Protein AF-0000000080697826 (afdb_homodimer)

Nearest PDB structures (foldseek):
  5fje-assembly1_A  TM=9.729E-01  e=4.402E-07  Methylosinus trichosporium OB3b
  8r4l-assembly1_A  TM=9.837E-01  e=5.987E-07  Methylosinus trichosporium OB3b
  4zsv-assembly1_A  TM=7.229E-01  e=5.473E-03  Aquifex aeolicus VF5
  4zsx-assembly1_B  TM=6.752E-01  e=8.679E-03  Aquifex aeolicus VF5
  4zsz-assembly1_A  TM=7.012E-01  e=2.679E-02  Aquifex aeolicus VF5

Structure (mmCIF, N/CA/C/O backbone):
data_AF-0000000080697826-model_v1
#
loop_
_entity.id
_entity.type
_entity.pdbx_description
1 polymer 'Tat pathway signal sequence domain protein'
#
loop_
_atom_site.group_PDB
_atom_site.id
_atom_site.type_symbol
_atom_site.label_atom_id
_atom_site.label_alt_id
_atom_site.label_comp_id
_atom_site.label_asym_id
_atom_site.label_entity_id
_atom_site.label_seq_id
_atom_site.pdbx_PDB_ins_code
_atom_site.Cartn_x
_atom_site.Cartn_y
_atom_site.Cartn_z
_atom_site.occupancy
_atom_site.B_iso_or_equiv
_atom_site.auth_seq_id
_atom_site.auth_comp_id
_atom_site.auth_asym_id
_atom_site.auth_atom_id
_atom_site.pdbx_PDB_model_num
ATOM 1 N N . MET A 1 1 ? -44.625 -35.25 79.625 1 25.72 1 MET A N 1
ATOM 2 C CA . MET A 1 1 ? -45.031 -33.844 79.75 1 25.72 1 MET A CA 1
ATOM 3 C C . MET A 1 1 ? -45.469 -33.25 78.438 1 25.72 1 MET A C 1
ATOM 5 O O . MET A 1 1 ? -45.156 -33.812 7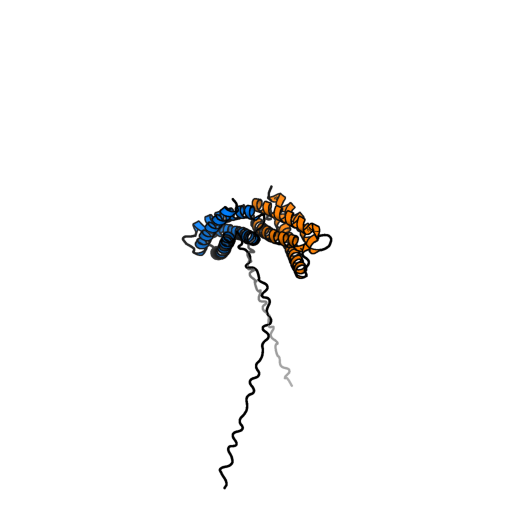7.375 1 25.72 1 MET A O 1
ATOM 9 N N . ASP A 1 2 ? -45.875 -32.062 78.438 1 25.02 2 ASP A N 1
ATOM 10 C CA . ASP A 1 2 ? -46.75 -31.203 77.625 1 25.02 2 ASP A CA 1
ATOM 11 C C . ASP A 1 2 ? -46.094 -30.875 76.25 1 25.02 2 ASP A C 1
ATOM 13 O O . ASP A 1 2 ? -45.031 -30.281 76.25 1 25.02 2 ASP A O 1
ATOM 17 N N . ARG A 1 3 ? -46.375 -31.625 75.188 1 28.22 3 ARG A N 1
ATOM 18 C CA . ARG A 1 3 ? -46.188 -31.766 73.75 1 28.22 3 ARG A CA 1
ATOM 19 C C . ARG A 1 3 ? -46.5 -30.469 73 1 28.22 3 ARG A C 1
ATOM 21 O O . ARG A 1 3 ? -45.75 -30.031 72.125 1 28.22 3 ARG A O 1
ATOM 28 N N . ARG A 1 4 ? -47.844 -30.062 72.938 1 32.94 4 ARG A N 1
ATOM 29 C CA . ARG A 1 4 ? -48.469 -29.781 71.688 1 32.94 4 ARG A CA 1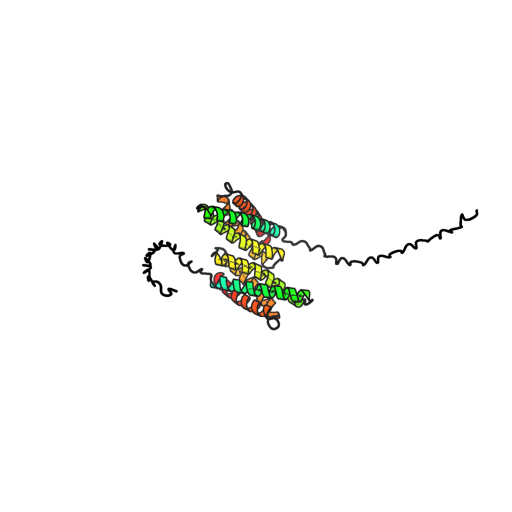
ATOM 30 C C . ARG A 1 4 ? -48.406 -28.297 71.312 1 32.94 4 ARG A C 1
ATOM 32 O O . ARG A 1 4 ? -49.219 -27.781 70.562 1 32.94 4 ARG A O 1
ATOM 39 N N . SER A 1 5 ? -47.406 -27.469 72 1 30.86 5 SER A N 1
ATOM 40 C CA . SER A 1 5 ? -47.781 -26.062 71.812 1 30.86 5 SER A CA 1
ATOM 41 C C . SER A 1 5 ? -47.969 -25.734 70.375 1 30.86 5 SER A C 1
ATOM 43 O O . SER A 1 5 ? -47.438 -26.422 69.5 1 30.86 5 SER A O 1
ATOM 45 N N . PHE A 1 6 ? -48.562 -24.422 70.125 1 30.14 6 PHE A N 1
ATOM 46 C CA . PHE A 1 6 ? -49.344 -23.438 69.375 1 30.14 6 PHE A CA 1
ATOM 47 C C . PHE A 1 6 ? -48.562 -22.969 68.125 1 30.14 6 PHE A C 1
ATOM 49 O O . PHE A 1 6 ? -47.406 -22.547 68.25 1 30.14 6 PHE A O 1
ATOM 56 N N . LEU A 1 7 ? -48.969 -23.375 66.875 1 35.81 7 LEU A N 1
ATOM 57 C CA . LEU A 1 7 ? -48.719 -23.266 65.438 1 35.81 7 LEU A CA 1
ATOM 58 C C . LEU A 1 7 ? -48.969 -21.844 64.938 1 35.81 7 LEU A C 1
ATOM 60 O O . LEU A 1 7 ? -49.062 -21.609 63.75 1 35.81 7 LEU A O 1
ATOM 64 N N . SER A 1 8 ? -48.719 -20.703 65.812 1 31.88 8 SER A N 1
ATOM 65 C CA . SER A 1 8 ? -49.25 -19.453 65.25 1 31.88 8 SER A CA 1
ATOM 66 C C . SER A 1 8 ? -48.625 -19.109 63.906 1 31.88 8 SER A C 1
ATOM 68 O O . SER A 1 8 ? -47.406 -19.188 63.75 1 31.88 8 SER A O 1
ATOM 70 N N . GLY A 1 9 ? -49.312 -19.312 62.781 1 28.94 9 GLY A N 1
ATOM 71 C CA . GLY A 1 9 ? -49.188 -19.125 61.344 1 28.94 9 GLY A CA 1
ATOM 72 C C . GLY A 1 9 ? -49 -17.672 60.938 1 28.94 9 GLY A C 1
ATOM 73 O O . GLY A 1 9 ? -49.906 -16.859 61.062 1 28.94 9 GLY A O 1
ATOM 74 N N . ALA A 1 10 ? -47.812 -16.969 61.344 1 32.31 10 ALA A N 1
ATOM 75 C CA . ALA A 1 10 ? -47.625 -15.562 61 1 32.31 10 ALA A CA 1
ATOM 76 C C . ALA A 1 10 ? -47.656 -15.375 59.469 1 32.31 10 ALA A C 1
ATOM 78 O O . ALA A 1 10 ? -47 -16.125 58.75 1 32.31 10 ALA A O 1
ATOM 79 N N . ALA A 1 11 ? -48.75 -14.727 58.906 1 35.94 11 ALA A N 1
ATOM 80 C CA . ALA A 1 11 ? -49.094 -14.273 57.562 1 35.94 11 ALA A CA 1
ATOM 81 C C . ALA A 1 11 ? -48.062 -13.25 57.062 1 35.94 11 ALA A C 1
ATOM 83 O O . ALA A 1 11 ? -47.938 -12.164 57.625 1 35.94 11 ALA A O 1
ATOM 84 N N . ALA A 1 12 ? -46.812 -13.625 56.625 1 34.34 12 ALA A N 1
ATOM 85 C CA . ALA A 1 12 ? -45.844 -12.68 56.094 1 34.34 12 ALA A CA 1
ATOM 86 C C . ALA A 1 12 ? -46.375 -11.992 54.844 1 34.34 12 ALA A C 1
ATOM 88 O O . ALA A 1 12 ? -46.781 -12.656 53.875 1 34.34 12 ALA A O 1
ATOM 89 N N . ALA A 1 13 ? -47.062 -10.789 54.969 1 33.72 13 ALA A N 1
ATOM 90 C CA . ALA A 1 13 ? -47.562 -9.938 53.875 1 33.72 13 ALA A CA 1
ATOM 91 C C . ALA A 1 13 ? -46.406 -9.422 53.031 1 33.72 13 ALA A C 1
ATOM 93 O O . ALA A 1 13 ? -45.5 -8.727 53.531 1 33.72 13 ALA A O 1
ATOM 94 N N . SER A 1 14 ? -45.906 -10.18 52 1 34.84 14 SER A N 1
ATOM 95 C CA . SER A 1 14 ? -44.875 -9.75 51.094 1 34.84 14 SER A CA 1
ATOM 96 C C . SER A 1 14 ? -45.312 -8.531 50.281 1 34.84 14 SER A C 1
ATOM 98 O O . SER A 1 14 ? -46.344 -8.547 49.625 1 34.84 14 SER A O 1
ATOM 100 N N . LEU A 1 15 ? -45.031 -7.277 50.75 1 33.78 15 LEU A N 1
ATOM 101 C CA . LEU A 1 15 ? -45.25 -6.059 49.969 1 33.78 15 LEU A CA 1
ATOM 102 C C . LEU A 1 15 ? -44.406 -6.07 48.688 1 33.78 15 LEU A C 1
ATOM 104 O O . LEU A 1 15 ? -43.188 -6.262 48.75 1 33.78 15 LEU A O 1
ATOM 108 N N . ALA A 1 16 ? -45.031 -6.266 47.469 1 35.84 16 ALA A N 1
ATOM 109 C CA . ALA A 1 16 ? -44.5 -6.203 46.125 1 35.84 16 ALA A CA 1
ATOM 110 C C . ALA A 1 16 ? -44.062 -4.785 45.781 1 35.84 16 ALA A C 1
ATOM 112 O O . ALA A 1 16 ? -44.875 -3.855 45.812 1 35.84 16 ALA A O 1
ATOM 113 N N . PHE A 1 17 ? -42.812 -4.387 46.062 1 34.53 17 PHE A N 1
ATOM 114 C CA . PHE A 1 17 ? -42.25 -3.121 45.594 1 34.53 17 PHE A CA 1
ATOM 115 C C . PHE A 1 17 ? -42.281 -3.064 44.062 1 34.53 17 PHE A C 1
ATOM 117 O O . PHE A 1 17 ? -41.781 -3.967 43.406 1 34.53 17 PHE A O 1
ATOM 124 N N . ALA A 1 18 ? -43.219 -2.35 43.375 1 36.59 18 ALA A N 1
ATOM 125 C CA . ALA A 1 18 ? -43.25 -2.016 41.969 1 36.59 18 ALA A CA 1
ATOM 126 C C . ALA A 1 18 ? -42.062 -1.146 41.594 1 36.59 18 ALA A C 1
ATOM 128 O O . ALA A 1 18 ? -41.938 -0.012 42.062 1 36.59 18 ALA A O 1
ATOM 129 N N . ALA A 1 19 ? -40.875 -1.656 41.25 1 37.66 19 ALA A N 1
ATOM 130 C CA . ALA A 1 19 ? -39.75 -0.9 40.656 1 37.66 19 ALA A CA 1
ATOM 131 C C . ALA A 1 19 ? -40.188 -0.204 39.375 1 37.66 19 ALA A C 1
ATOM 133 O O . ALA A 1 19 ? -40.562 -0.861 38.406 1 37.66 19 ALA A O 1
ATOM 134 N N . THR A 1 20 ? -40.75 0.965 39.375 1 40.5 20 THR A N 1
ATOM 135 C CA . THR A 1 20 ? -40.906 1.754 38.156 1 40.5 20 THR A CA 1
ATOM 136 C C . THR A 1 20 ? -39.531 2.008 37.5 1 40.5 20 THR A C 1
ATOM 138 O O . THR A 1 20 ? -38.688 2.68 38.094 1 40.5 20 THR A O 1
ATOM 141 N N . ALA A 1 21 ? -38.938 1.105 36.812 1 42.22 21 ALA A N 1
ATOM 142 C CA . ALA A 1 21 ? -37.75 1.425 36 1 42.22 21 ALA A CA 1
ATOM 143 C C . ALA A 1 21 ? -38.031 2.541 35 1 42.22 21 ALA A C 1
ATOM 145 O O . ALA A 1 21 ? -39 2.453 34.25 1 42.22 21 ALA A O 1
ATOM 146 N N . SER A 1 22 ? -37.781 3.809 35.281 1 39 22 SER A N 1
ATOM 147 C CA . SER A 1 22 ? -37.688 4.805 34.219 1 39 22 SER A CA 1
ATOM 148 C C . SER A 1 22 ? -36.812 4.312 33.094 1 39 22 SER A C 1
ATOM 150 O O . SER A 1 22 ? -35.688 3.885 33.312 1 39 22 SER A O 1
ATOM 152 N N . ALA A 1 23 ? -37.438 3.783 32.062 1 42.06 23 ALA A N 1
ATOM 153 C CA . ALA A 1 23 ? -36.75 3.555 30.781 1 42.06 23 ALA A CA 1
ATOM 154 C C . ALA A 1 23 ? -35.969 4.789 30.344 1 42.06 23 ALA A C 1
ATOM 156 O O . ALA A 1 23 ? -36.531 5.82 30.016 1 42.06 23 ALA A O 1
ATOM 157 N N . GLU A 1 24 ? -34.875 5.145 31.016 1 43.38 24 GLU A N 1
ATOM 158 C CA . GLU A 1 24 ? -34.031 6.121 30.328 1 43.38 24 GLU A CA 1
ATOM 159 C C . GLU A 1 24 ? -34 5.867 28.812 1 43.38 24 GLU A C 1
ATOM 161 O O . GLU A 1 24 ? -33.844 4.727 28.375 1 43.38 24 GLU A O 1
ATOM 166 N N . GLU A 1 25 ? -34.719 6.66 28.078 1 46.03 25 GLU A N 1
ATOM 167 C CA . GLU A 1 25 ? -34.594 6.695 26.625 1 46.03 25 GLU A CA 1
ATOM 168 C C . GLU A 1 25 ? -33.125 6.77 26.203 1 46.03 25 GLU A C 1
ATOM 170 O O . GLU A 1 25 ? -32.438 7.723 26.547 1 46.03 25 GLU A O 1
ATOM 175 N N . HIS A 1 26 ? -32.406 5.699 26.312 1 47 26 HIS A N 1
ATOM 176 C CA . HIS A 1 26 ? -31.156 5.625 25.578 1 47 26 HIS A CA 1
ATOM 177 C C . HIS A 1 26 ? -31.312 6.199 24.172 1 47 26 HIS A C 1
ATOM 179 O O . HIS A 1 26 ? -32.156 5.73 23.391 1 47 26 HIS A O 1
ATOM 185 N N . HIS A 1 27 ? -31.344 7.523 24.078 1 41 27 HIS A N 1
ATOM 186 C CA . HIS A 1 27 ? -31.172 8.07 22.734 1 41 27 HIS A CA 1
ATOM 187 C C . HIS A 1 27 ? -30.172 7.238 21.922 1 41 27 HIS A C 1
ATOM 189 O O . HIS A 1 27 ? -28.984 7.184 22.266 1 41 27 HIS A O 1
ATOM 195 N N . HIS A 1 28 ? -30.531 6.082 21.5 1 43 28 HIS A N 1
ATOM 196 C CA . HIS A 1 28 ? -29.812 5.426 20.406 1 43 28 HIS A CA 1
ATOM 197 C C . HIS A 1 28 ? -29.391 6.426 19.344 1 43 28 HIS A C 1
ATOM 199 O O . HIS A 1 28 ? -30.25 7.035 18.688 1 43 28 HIS A O 1
ATOM 205 N N . HIS A 1 29 ? -28.453 7.328 19.609 1 46.34 29 HIS A N 1
ATOM 206 C CA . HIS A 1 29 ? -27.859 7.973 18.438 1 46.34 29 HIS A CA 1
ATOM 207 C C . HIS A 1 29 ? -27.953 7.082 17.203 1 46.34 29 HIS A C 1
ATOM 209 O O . HIS A 1 29 ? -27.547 5.914 17.25 1 46.34 29 HIS A O 1
ATOM 215 N N . ALA A 1 30 ? -28.891 7.242 16.375 1 41.81 30 ALA A N 1
ATOM 216 C CA . ALA A 1 30 ? -29 6.648 15.055 1 41.81 30 ALA A CA 1
ATOM 217 C C . ALA A 1 30 ? -27.641 6.555 14.367 1 41.81 30 ALA A C 1
ATOM 219 O O . ALA A 1 30 ? -27.094 7.566 13.945 1 41.81 30 ALA A O 1
ATOM 220 N N . HIS A 1 31 ? -26.688 5.805 14.898 1 47.16 31 HIS A N 1
ATOM 221 C CA . HIS A 1 31 ? -25.578 5.418 14.031 1 47.16 31 HIS A CA 1
ATOM 222 C C . HIS A 1 31 ? -26.062 5.188 12.602 1 47.16 31 HIS A C 1
ATOM 224 O O . HIS A 1 31 ? -26.828 4.262 12.336 1 47.16 31 HIS A O 1
ATOM 230 N N . GLY A 1 32 ? -26.609 6.23 11.953 1 40.44 32 GLY A N 1
ATOM 231 C CA . GLY A 1 32 ? -26.953 6.082 10.539 1 40.44 32 GLY A CA 1
ATOM 232 C C . GLY A 1 32 ? -26.25 4.906 9.883 1 40.44 32 GLY A C 1
ATOM 233 O O . GLY A 1 32 ? -25.109 4.586 10.219 1 40.44 32 GLY A O 1
ATOM 234 N N . ALA A 1 33 ? -26.906 3.959 9.477 1 44.78 33 ALA A N 1
ATOM 235 C CA . ALA A 1 33 ? -26.406 2.887 8.617 1 44.78 33 ALA A CA 1
ATOM 236 C C . ALA A 1 33 ? -25.328 3.396 7.676 1 44.78 33 ALA A C 1
ATOM 238 O O . ALA A 1 33 ? -25.531 4.348 6.922 1 44.78 33 ALA A O 1
ATOM 239 N N . ALA A 1 34 ? -24.078 3.422 8.031 1 52.72 34 ALA A N 1
ATOM 240 C CA . ALA A 1 34 ? -22.984 3.834 7.172 1 52.72 34 ALA A CA 1
ATOM 241 C C . ALA A 1 34 ? -23.344 3.66 5.699 1 52.72 34 ALA A C 1
ATOM 243 O O . ALA A 1 34 ? -23.828 2.602 5.293 1 52.72 34 ALA A O 1
ATOM 244 N N . ALA A 1 35 ? -23.766 4.641 4.906 1 62.78 35 ALA A N 1
ATOM 245 C CA . ALA A 1 35 ? -23.984 4.637 3.461 1 62.78 35 ALA A CA 1
ATOM 246 C C . ALA A 1 35 ? -23.062 3.627 2.771 1 62.78 35 ALA A C 1
ATOM 248 O O . ALA A 1 35 ? -21.969 3.334 3.264 1 62.78 35 ALA A O 1
ATOM 249 N N . ALA A 1 36 ? -23.562 2.736 1.946 1 76.5 36 ALA A N 1
ATOM 250 C CA . ALA A 1 36 ? -22.859 1.724 1.16 1 76.5 36 ALA A CA 1
ATOM 251 C C . ALA A 1 36 ? -21.641 2.316 0.464 1 76.5 36 ALA A C 1
ATOM 253 O O . ALA A 1 36 ? -21.703 3.402 -0.114 1 76.5 36 ALA A O 1
ATOM 254 N N . ASN A 1 37 ? -20.438 1.853 0.708 1 89.5 37 ASN A N 1
ATOM 255 C CA . ASN A 1 37 ? -19.234 2.213 -0.017 1 89.5 37 ASN A CA 1
ATOM 256 C C . ASN A 1 37 ? -19.266 1.705 -1.456 1 89.5 37 ASN A C 1
ATOM 258 O O . ASN A 1 37 ? -19.469 0.515 -1.694 1 89.5 37 ASN A O 1
ATOM 262 N N . PRO A 1 38 ? -19.234 2.637 -2.42 1 94 38 PRO A N 1
ATOM 263 C CA . PRO A 1 38 ? -19.328 2.234 -3.826 1 94 38 PRO A CA 1
ATOM 264 C C . PRO A 1 38 ? -18.219 1.272 -4.238 1 94 38 PRO A C 1
ATOM 266 O O . PRO A 1 38 ? -18.281 0.688 -5.324 1 94 38 PRO A O 1
ATOM 269 N N . ASN A 1 39 ? -17.25 1.053 -3.393 1 97.56 39 ASN A N 1
ATOM 270 C CA . ASN A 1 39 ? -16.094 0.213 -3.701 1 97.56 39 ASN A CA 1
ATOM 271 C C . ASN A 1 39 ? -16.156 -1.125 -2.973 1 97.56 39 ASN A C 1
ATOM 273 O O . ASN A 1 39 ? -15.141 -1.801 -2.807 1 97.56 39 ASN A O 1
ATOM 277 N N . ASP A 1 40 ? -17.281 -1.526 -2.523 1 97.69 40 ASP A N 1
ATOM 278 C CA . ASP A 1 40 ? -17.422 -2.701 -1.669 1 97.69 40 ASP A CA 1
ATOM 279 C C . ASP A 1 40 ? -16.891 -3.953 -2.371 1 97.69 40 ASP A C 1
ATOM 281 O O . ASP A 1 40 ? -16.234 -4.793 -1.75 1 97.69 40 ASP A O 1
ATOM 285 N N . ALA A 1 41 ? -17.219 -4.117 -3.629 1 98.06 41 ALA A N 1
ATOM 286 C CA . ALA A 1 41 ? -16.75 -5.281 -4.375 1 98.06 41 ALA A CA 1
ATOM 287 C C . ALA A 1 41 ? -15.227 -5.32 -4.426 1 98.06 41 ALA A C 1
ATOM 289 O O . AL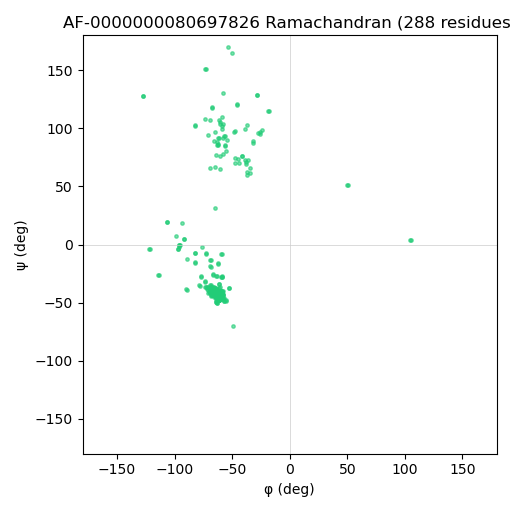A A 1 41 ? -14.617 -6.383 -4.273 1 98.06 41 ALA A O 1
ATOM 290 N N . LEU A 1 42 ? -14.656 -4.156 -4.625 1 98.62 42 LEU A N 1
ATOM 291 C CA . LEU A 1 42 ? -13.203 -4.078 -4.66 1 98.62 42 LEU A CA 1
ATOM 292 C C . LEU A 1 42 ? -12.609 -4.34 -3.281 1 98.62 42 LEU A C 1
ATOM 294 O O . LEU A 1 42 ? -11.578 -5.008 -3.158 1 98.62 42 LEU A O 1
ATOM 298 N N . ILE A 1 43 ? -13.195 -3.816 -2.25 1 98.75 43 ILE A N 1
ATOM 299 C CA . ILE A 1 43 ? -12.742 -4.051 -0.884 1 98.75 43 ILE A CA 1
ATOM 300 C C . ILE A 1 43 ? -12.766 -5.547 -0.585 1 98.75 43 ILE A C 1
ATOM 302 O O . ILE A 1 43 ? -11.789 -6.098 -0.062 1 98.75 43 ILE A O 1
ATOM 306 N N . LYS A 1 44 ? -13.773 -6.219 -0.986 1 98.75 44 LYS A N 1
ATOM 307 C CA . LYS A 1 44 ? -13.883 -7.656 -0.756 1 98.75 44 LYS A CA 1
ATOM 308 C C . LYS A 1 44 ? -12.852 -8.43 -1.568 1 98.75 44 LYS A C 1
ATOM 310 O O . LYS A 1 44 ? -12.203 -9.344 -1.053 1 98.75 44 LYS A O 1
ATOM 315 N N . ALA A 1 45 ? -12.68 -8.062 -2.793 1 98.88 45 ALA A N 1
ATOM 316 C CA . ALA A 1 45 ? -11.742 -8.766 -3.668 1 98.88 45 ALA A CA 1
ATOM 317 C C . ALA A 1 45 ? -10.305 -8.594 -3.182 1 98.88 45 ALA A C 1
ATOM 319 O O . ALA A 1 45 ? -9.531 -9.547 -3.172 1 98.88 45 ALA A O 1
ATOM 320 N N . THR A 1 46 ? -9.992 -7.367 -2.842 1 98.88 46 THR A N 1
ATOM 321 C CA . THR A 1 46 ? -8.641 -7.129 -2.352 1 98.88 46 THR A CA 1
ATOM 322 C C . THR A 1 46 ? -8.414 -7.855 -1.029 1 98.88 46 THR A C 1
ATOM 324 O O . THR A 1 46 ? -7.32 -8.375 -0.785 1 98.88 46 THR A O 1
ATOM 327 N N . ALA A 1 47 ? -9.359 -7.926 -0.16 1 98.94 47 ALA A N 1
ATOM 328 C CA . ALA A 1 47 ? -9.234 -8.648 1.103 1 98.94 47 ALA A CA 1
ATOM 329 C C . ALA A 1 47 ? -9.023 -10.141 0.861 1 98.94 47 ALA A C 1
ATOM 331 O O . ALA A 1 47 ? -8.203 -10.773 1.525 1 98.94 47 ALA A O 1
ATOM 332 N N . ALA A 1 48 ? -9.766 -10.648 -0.05 1 98.88 48 ALA A N 1
ATOM 333 C CA . ALA A 1 48 ? -9.586 -12.055 -0.414 1 98.88 48 ALA A CA 1
ATOM 334 C C . ALA A 1 48 ? -8.195 -12.305 -0.982 1 98.88 48 ALA A C 1
ATOM 336 O O . ALA A 1 48 ? -7.555 -13.305 -0.659 1 98.88 48 ALA A O 1
ATOM 337 N N . CYS A 1 49 ? -7.766 -11.406 -1.772 1 98.81 49 CYS A N 1
ATOM 338 C CA . CYS A 1 49 ? -6.438 -11.508 -2.367 1 98.81 49 CYS A CA 1
ATOM 339 C C . CYS A 1 49 ? -5.355 -11.438 -1.296 1 98.81 49 CYS A C 1
ATOM 341 O O . CYS A 1 49 ? -4.363 -12.164 -1.364 1 98.81 49 CYS A O 1
ATOM 343 N N . LEU A 1 50 ? -5.531 -10.578 -0.389 1 98.94 50 LEU A N 1
ATOM 344 C CA . LEU A 1 50 ? -4.574 -10.469 0.705 1 98.94 50 LEU A CA 1
ATOM 345 C C . LEU A 1 50 ? -4.527 -11.766 1.515 1 98.94 50 LEU A C 1
ATOM 347 O O . LEU A 1 50 ? -3.443 -12.266 1.824 1 98.94 50 LEU A O 1
ATOM 351 N N . SER A 1 51 ? -5.641 -12.32 1.821 1 98.94 51 SER A N 1
ATOM 352 C CA . SER A 1 51 ? -5.695 -13.555 2.602 1 98.94 51 SER A CA 1
ATOM 353 C C . SER A 1 51 ? -5.051 -14.711 1.854 1 98.94 51 SER A C 1
ATOM 355 O O . SER A 1 51 ? -4.164 -15.383 2.385 1 98.94 51 SER A O 1
ATOM 357 N N . ALA A 1 52 ? -5.426 -14.883 0.64 1 98.94 52 ALA A N 1
ATOM 358 C CA . ALA A 1 52 ? -4.875 -15.969 -0.17 1 98.94 52 ALA A CA 1
ATOM 359 C C . ALA A 1 52 ? -3.391 -15.742 -0.449 1 98.94 52 ALA A C 1
ATOM 361 O O . ALA A 1 52 ? -2.602 -16.688 -0.433 1 98.94 52 ALA A O 1
ATOM 362 N N . GLY A 1 53 ? -3.029 -14.5 -0.743 1 98.94 53 GLY A N 1
ATOM 363 C CA . GLY A 1 53 ? -1.638 -14.172 -1.014 1 98.94 53 GLY A CA 1
ATOM 364 C C . GLY A 1 53 ? -0.722 -14.438 0.166 1 98.94 53 GLY A C 1
ATOM 365 O O . GLY A 1 53 ? 0.408 -14.898 -0.01 1 98.94 53 GLY A O 1
ATOM 366 N N . ARG A 1 54 ? -1.184 -14.109 1.331 1 98.88 54 ARG A N 1
ATOM 367 C CA . ARG A 1 54 ? -0.375 -14.352 2.52 1 98.88 54 ARG A CA 1
ATOM 368 C C . ARG A 1 54 ? -0.151 -15.852 2.734 1 98.88 54 ARG A C 1
ATOM 370 O O . ARG A 1 54 ? 0.951 -16.266 3.086 1 98.88 54 ARG A O 1
ATOM 377 N N . ALA A 1 55 ? -1.142 -16.641 2.52 1 98.94 55 ALA A N 1
ATOM 378 C CA . ALA A 1 55 ? -0.997 -18.094 2.607 1 98.94 55 ALA A CA 1
ATOM 379 C C . ALA A 1 55 ? -0.037 -18.609 1.54 1 98.94 55 ALA A C 1
ATOM 381 O O . ALA A 1 55 ? 0.804 -19.469 1.818 1 98.94 55 ALA A O 1
ATOM 382 N N . CYS A 1 56 ? -0.158 -18.094 0.379 1 98.94 56 CYS A N 1
ATOM 383 C CA . CYS A 1 56 ? 0.695 -18.5 -0.732 1 98.94 56 CYS A CA 1
ATOM 384 C C . CYS A 1 56 ? 2.152 -18.156 -0.458 1 98.94 56 CYS A C 1
ATOM 386 O O . CYS A 1 56 ? 3.043 -18.984 -0.65 1 98.94 56 CYS A O 1
ATOM 388 N N . LEU A 1 57 ? 2.377 -16.953 0.01 1 98.88 57 LEU A N 1
ATOM 389 C CA . LEU A 1 57 ? 3.74 -16.531 0.302 1 98.88 57 LEU A CA 1
ATOM 390 C C . LEU A 1 57 ? 4.359 -17.391 1.396 1 98.88 57 LEU A C 1
ATOM 392 O O . LEU A 1 57 ? 5.512 -17.812 1.281 1 98.88 57 LEU A O 1
ATOM 396 N N . ALA A 1 58 ? 3.596 -17.672 2.379 1 98.88 58 ALA A N 1
ATOM 397 C CA . ALA A 1 58 ? 4.086 -18.531 3.447 1 98.88 58 ALA A CA 1
ATOM 398 C C . ALA A 1 58 ? 4.445 -19.922 2.912 1 98.88 58 ALA A C 1
ATOM 400 O O . ALA A 1 58 ? 5.473 -20.484 3.291 1 98.88 58 ALA A O 1
ATOM 401 N N . HIS A 1 59 ? 3.629 -20.375 2.07 1 98.75 59 HIS A N 1
ATOM 402 C CA . HIS A 1 59 ? 3.865 -21.656 1.423 1 98.75 59 HIS A CA 1
ATOM 403 C C . HIS A 1 59 ? 5.152 -21.641 0.604 1 98.75 59 HIS A C 1
ATOM 405 O O . HIS A 1 59 ? 5.969 -22.562 0.7 1 98.75 59 HIS A O 1
ATOM 411 N N . CYS A 1 60 ? 5.305 -20.625 -0.165 1 98.69 60 CYS A N 1
ATOM 412 C CA . CYS A 1 60 ? 6.504 -20.484 -0.983 1 98.69 60 CYS A CA 1
ATOM 413 C C . CYS A 1 60 ? 7.754 -20.406 -0.113 1 98.69 60 CYS A C 1
ATOM 415 O O . CYS A 1 60 ? 8.766 -21.047 -0.421 1 98.69 60 CYS A O 1
ATOM 417 N N . ILE A 1 61 ? 7.691 -19.703 0.946 1 98.56 61 ILE A N 1
ATOM 418 C CA . ILE A 1 61 ? 8.836 -19.547 1.837 1 98.56 61 ILE A CA 1
ATOM 419 C C . ILE A 1 61 ? 9.211 -20.891 2.438 1 98.56 61 ILE A C 1
ATOM 421 O O . ILE A 1 61 ? 10.391 -21.234 2.512 1 98.56 61 ILE A O 1
ATOM 425 N N . ARG A 1 62 ? 8.219 -21.656 2.781 1 98.5 62 ARG A N 1
ATOM 426 C CA . ARG A 1 62 ? 8.477 -22.984 3.33 1 98.5 62 ARG A CA 1
ATOM 427 C C . ARG A 1 62 ? 9.188 -23.859 2.312 1 98.5 62 ARG A C 1
ATOM 429 O O . ARG A 1 62 ? 10.211 -24.469 2.623 1 98.5 62 ARG A O 1
ATOM 436 N N . LEU A 1 63 ? 8.734 -23.906 1.137 1 98.44 63 LEU A N 1
ATOM 437 C CA . LEU A 1 63 ? 9.289 -24.781 0.112 1 98.44 63 LEU A CA 1
ATOM 438 C C . LEU A 1 63 ? 10.68 -24.312 -0.302 1 98.44 63 LEU A C 1
ATOM 440 O O . LEU A 1 63 ? 11.578 -25.125 -0.533 1 98.44 63 LEU A O 1
ATOM 444 N N . LEU A 1 64 ? 10.836 -23.094 -0.387 1 98.25 64 LEU A N 1
ATOM 445 C CA . LEU A 1 64 ? 12.156 -22.562 -0.666 1 98.25 64 LEU A CA 1
ATOM 446 C C . LEU A 1 64 ? 13.148 -22.953 0.424 1 98.25 64 LEU A C 1
ATOM 448 O O . LEU A 1 64 ? 14.297 -23.297 0.13 1 98.25 64 LEU A O 1
ATOM 452 N N . SER A 1 65 ? 12.711 -22.984 1.65 1 98.25 65 SER A N 1
ATOM 453 C CA . SER A 1 65 ? 13.57 -23.328 2.777 1 98.25 65 SER A CA 1
ATOM 454 C C . SER A 1 65 ? 13.969 -24.812 2.734 1 98.25 65 SER A C 1
ATOM 456 O O . SER A 1 65 ? 14.969 -25.203 3.344 1 98.25 65 SER A O 1
ATOM 458 N N . GLU A 1 66 ? 13.219 -25.516 1.998 1 98.06 66 GLU A N 1
ATOM 459 C CA . GLU A 1 66 ? 13.492 -26.938 1.839 1 98.06 66 GLU A CA 1
ATOM 460 C C . GLU A 1 66 ? 14.305 -27.203 0.574 1 98.06 66 GLU A C 1
ATOM 462 O O . GLU A 1 66 ? 14.602 -28.359 0.255 1 98.06 66 GLU A O 1
ATOM 467 N N . GLY A 1 67 ? 14.562 -26.188 -0.123 1 97.94 67 GLY A N 1
ATOM 468 C CA . GLY A 1 67 ? 15.477 -26.312 -1.252 1 97.94 67 GLY A CA 1
ATOM 469 C C . GLY A 1 67 ? 14.766 -26.297 -2.594 1 97.94 67 GLY A C 1
ATOM 470 O O . GLY A 1 67 ? 15.406 -26.422 -3.641 1 97.94 67 GLY A O 1
ATOM 471 N N . ASP A 1 68 ? 13.484 -26.109 -2.645 1 97.25 68 ASP A N 1
ATOM 472 C CA . ASP A 1 68 ? 12.742 -26.031 -3.9 1 97.25 68 ASP A CA 1
ATOM 473 C C . ASP A 1 68 ? 12.836 -24.641 -4.512 1 97.25 68 ASP A C 1
ATOM 475 O O . ASP A 1 68 ? 12.016 -23.766 -4.211 1 97.25 68 ASP A O 1
ATOM 479 N N . LYS A 1 69 ? 13.633 -24.453 -5.484 1 97.44 69 LYS A N 1
ATOM 480 C CA . LYS A 1 69 ? 13.922 -23.141 -6.055 1 97.44 69 LYS A CA 1
ATOM 481 C C . LYS A 1 69 ? 12.852 -22.719 -7.055 1 97.44 69 LYS A C 1
ATOM 483 O O . LYS A 1 69 ? 12.828 -21.578 -7.512 1 97.44 69 LYS A O 1
ATOM 488 N N . SER A 1 70 ? 12 -23.609 -7.316 1 97 70 SER A N 1
ATOM 489 C CA . SER A 1 70 ? 11.016 -23.344 -8.359 1 97 70 SER A CA 1
ATOM 490 C C . SER A 1 70 ? 9.969 -22.328 -7.879 1 97 70 SER A C 1
ATOM 492 O O . SER A 1 70 ? 9.211 -21.797 -8.688 1 97 70 SER A O 1
ATOM 494 N N . MET A 1 71 ? 9.992 -21.969 -6.57 1 97.69 71 MET A N 1
ATOM 495 C CA . MET A 1 71 ? 8.969 -21.109 -5.988 1 97.69 71 MET A CA 1
ATOM 496 C C . MET A 1 71 ? 9.422 -19.641 -5.98 1 97.69 71 MET A C 1
ATOM 498 O O . MET A 1 71 ? 8.672 -18.766 -5.578 1 97.69 71 MET A O 1
ATOM 502 N N . ALA A 1 72 ? 10.57 -19.375 -6.441 1 98.19 72 ALA A N 1
ATOM 503 C CA . ALA A 1 72 ? 11.172 -18.047 -6.289 1 98.19 72 ALA A CA 1
ATOM 504 C C . ALA A 1 72 ? 10.328 -16.984 -6.973 1 98.19 72 ALA A C 1
ATOM 506 O O . ALA A 1 72 ? 10.023 -15.945 -6.375 1 98.19 72 ALA A O 1
ATOM 507 N N . ASP A 1 73 ? 9.906 -17.188 -8.188 1 98.12 73 ASP A N 1
ATOM 508 C CA . ASP A 1 73 ? 9.133 -16.188 -8.93 1 98.12 73 ASP A CA 1
ATOM 509 C C . ASP A 1 73 ? 7.746 -16.016 -8.312 1 98.12 73 ASP A C 1
ATOM 511 O O . ASP A 1 73 ? 7.227 -14.891 -8.258 1 98.12 73 ASP A O 1
ATOM 515 N N . CYS A 1 74 ? 7.227 -17.109 -7.898 1 98.62 74 CYS A N 1
ATOM 516 C CA . CYS A 1 74 ? 5.922 -17.031 -7.246 1 98.62 74 CYS A CA 1
ATOM 517 C C . CYS A 1 74 ? 6 -16.234 -5.953 1 98.62 74 CYS A C 1
ATOM 519 O O . CYS A 1 74 ? 5.168 -15.352 -5.715 1 98.62 74 CYS A O 1
ATOM 521 N N . ALA A 1 75 ? 6.98 -16.438 -5.129 1 98.81 75 ALA A N 1
ATOM 522 C CA . ALA A 1 75 ? 7.168 -15.711 -3.873 1 98.81 75 ALA A CA 1
ATOM 523 C C . ALA A 1 75 ? 7.348 -14.211 -4.125 1 98.81 75 ALA A C 1
ATOM 525 O O . ALA A 1 75 ? 6.75 -13.391 -3.43 1 98.81 75 ALA A O 1
ATOM 526 N N . LYS A 1 76 ? 8.148 -13.93 -5.125 1 98.75 76 LYS A N 1
ATOM 527 C CA . LYS A 1 76 ? 8.406 -12.539 -5.461 1 98.75 76 LYS A CA 1
ATOM 528 C C . LYS A 1 76 ? 7.129 -11.828 -5.902 1 98.75 76 LYS A C 1
ATOM 530 O O . LYS A 1 76 ? 6.816 -10.742 -5.41 1 98.75 76 LYS A O 1
ATOM 535 N N . ALA A 1 77 ? 6.434 -12.414 -6.809 1 98.81 77 ALA A N 1
ATOM 536 C CA . ALA A 1 77 ? 5.227 -11.805 -7.359 1 98.81 77 ALA A CA 1
ATOM 537 C C . ALA A 1 77 ? 4.16 -11.633 -6.281 1 98.81 77 ALA A C 1
ATOM 539 O O . ALA A 1 77 ? 3.51 -10.586 -6.207 1 98.81 77 ALA A O 1
ATOM 540 N N . VAL A 1 78 ? 4.031 -12.617 -5.438 1 98.94 78 VAL A N 1
ATOM 541 C CA . VAL A 1 78 ? 3.023 -12.539 -4.387 1 98.94 78 VAL A CA 1
ATOM 542 C C . VAL A 1 78 ? 3.393 -11.43 -3.398 1 98.94 78 VAL A C 1
ATOM 544 O O . VAL A 1 78 ? 2.531 -10.664 -2.961 1 98.94 78 VAL A O 1
ATOM 547 N N . ASN A 1 79 ? 4.625 -11.383 -3.064 1 98.88 79 ASN A N 1
ATOM 548 C CA . ASN A 1 79 ? 5.074 -10.359 -2.121 1 98.88 79 ASN A CA 1
ATOM 549 C C . ASN A 1 79 ? 4.809 -8.953 -2.652 1 98.88 79 ASN A C 1
ATOM 551 O O . ASN A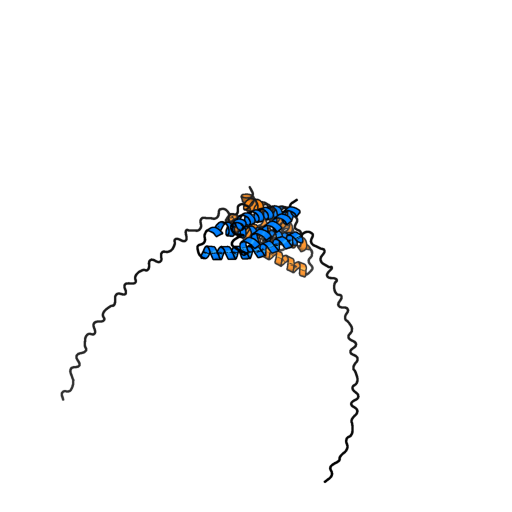 1 79 ? 4.418 -8.062 -1.894 1 98.88 79 ASN A O 1
ATOM 555 N N . GLN A 1 80 ? 5.02 -8.75 -3.916 1 98.88 80 GLN A N 1
ATOM 556 C CA . GLN A 1 80 ? 4.762 -7.453 -4.527 1 98.88 80 GLN A CA 1
ATOM 557 C C . GLN A 1 80 ? 3.264 -7.184 -4.641 1 98.88 80 GLN A C 1
ATOM 559 O O . GLN A 1 80 ? 2.807 -6.066 -4.391 1 98.88 80 GLN A O 1
ATOM 564 N N . MET A 1 81 ? 2.527 -8.172 -4.945 1 98.94 81 MET A N 1
ATOM 565 C CA . MET A 1 81 ? 1.078 -8.039 -5.055 1 98.94 81 MET A CA 1
ATOM 566 C C . MET A 1 81 ? 0.463 -7.668 -3.711 1 98.94 81 MET A C 1
ATOM 568 O O . MET A 1 81 ? -0.441 -6.832 -3.646 1 98.94 81 MET A O 1
ATOM 572 N N . LEU A 1 82 ? 0.96 -8.242 -2.617 1 98.94 82 LEU A N 1
ATOM 573 C CA . LEU A 1 82 ? 0.438 -7.965 -1.283 1 98.94 82 LEU A CA 1
ATOM 574 C C . LEU A 1 82 ? 0.533 -6.48 -0.956 1 98.94 82 LEU A C 1
ATOM 576 O O . LEU A 1 82 ? -0.406 -5.898 -0.408 1 98.94 82 LEU A O 1
ATOM 580 N N . ALA A 1 83 ? 1.601 -5.875 -1.338 1 98.88 83 ALA A N 1
ATOM 581 C CA . ALA A 1 83 ? 1.808 -4.457 -1.056 1 98.88 83 ALA A CA 1
ATOM 582 C C . ALA A 1 83 ? 0.761 -3.6 -1.76 1 98.88 83 ALA A C 1
ATOM 584 O O . ALA A 1 83 ? 0.189 -2.688 -1.157 1 98.88 83 ALA A O 1
ATOM 585 N N . LEU A 1 84 ? 0.473 -3.93 -3 1 98.94 84 LEU A N 1
ATOM 586 C CA . LEU A 1 84 ? -0.442 -3.107 -3.783 1 98.94 84 LEU A CA 1
ATOM 587 C C . LEU A 1 84 ? -1.891 -3.393 -3.4 1 98.94 84 LEU A C 1
ATOM 589 O O . LEU A 1 84 ? -2.721 -2.48 -3.377 1 98.94 84 LEU A O 1
ATOM 593 N N . CYS A 1 85 ? -2.178 -4.609 -3.076 1 98.94 85 CYS A N 1
ATOM 594 C CA . CYS A 1 85 ? -3.533 -4.934 -2.646 1 98.94 85 CYS A CA 1
ATOM 595 C C . CYS A 1 85 ? -3.857 -4.266 -1.316 1 98.94 85 CYS A C 1
ATOM 597 O O . CYS A 1 85 ? -4.984 -3.82 -1.099 1 98.94 85 CYS A O 1
ATOM 599 N N . ASP A 1 86 ? -2.885 -4.266 -0.449 1 98.94 86 ASP A N 1
ATOM 600 C CA . ASP A 1 86 ? -3.107 -3.623 0.842 1 98.94 86 ASP A CA 1
ATOM 601 C C . ASP A 1 86 ? -3.408 -2.135 0.669 1 98.94 86 ASP A C 1
ATOM 603 O O . ASP A 1 86 ? -4.363 -1.617 1.254 1 98.94 86 ASP A O 1
ATOM 607 N N . ALA A 1 87 ? -2.613 -1.469 -0.119 1 98.88 87 ALA A N 1
ATOM 608 C CA . ALA A 1 87 ? -2.85 -0.052 -0.383 1 98.88 87 ALA A CA 1
ATOM 609 C C . ALA A 1 87 ? -4.207 0.165 -1.046 1 98.88 87 ALA A C 1
ATOM 611 O O . ALA A 1 87 ? -4.949 1.076 -0.671 1 98.88 87 ALA A O 1
ATOM 612 N N . THR A 1 88 ? -4.52 -0.639 -2.002 1 98.94 88 THR A N 1
ATOM 613 C CA . THR A 1 88 ? -5.781 -0.499 -2.725 1 98.94 88 THR A CA 1
ATOM 614 C C . THR A 1 88 ? -6.965 -0.729 -1.794 1 98.94 88 THR A C 1
ATOM 616 O O . THR A 1 88 ? -7.965 -0.009 -1.863 1 98.94 88 THR A O 1
ATOM 619 N N . ASN A 1 89 ? -6.855 -1.714 -0.958 1 98.94 89 ASN A N 1
ATOM 620 C CA . ASN A 1 89 ? -7.906 -1.977 0.02 1 98.94 89 ASN A CA 1
ATOM 621 C C . ASN A 1 89 ? -8.164 -0.76 0.904 1 98.94 89 ASN A C 1
ATOM 623 O O . ASN A 1 89 ? -9.312 -0.344 1.074 1 98.94 89 ASN A O 1
ATOM 627 N N . SER A 1 90 ? -7.102 -0.212 1.411 1 98.81 90 SER A N 1
ATOM 628 C CA . SER A 1 90 ? -7.195 0.954 2.281 1 98.81 90 SER A CA 1
ATOM 629 C C . SER A 1 90 ? -7.824 2.139 1.554 1 98.81 90 SER A C 1
ATOM 631 O O . SER A 1 90 ? -8.742 2.775 2.07 1 98.81 90 SER A O 1
ATOM 633 N N . LEU A 1 91 ? -7.371 2.412 0.373 1 98.81 91 LEU A N 1
ATOM 634 C CA . LEU A 1 91 ? -7.855 3.559 -0.385 1 98.81 91 LEU A CA 1
ATOM 635 C C . LEU A 1 91 ? -9.312 3.357 -0.802 1 98.81 91 LEU A C 1
ATOM 637 O O . LEU A 1 91 ? -10.086 4.316 -0.852 1 98.81 91 LEU A O 1
ATOM 641 N N . ALA A 1 92 ? -9.664 2.18 -1.115 1 98.75 92 ALA A N 1
ATOM 642 C CA . ALA A 1 92 ? -11.055 1.875 -1.459 1 98.75 92 ALA A CA 1
ATOM 643 C C . ALA A 1 92 ? -11.977 2.1 -0.265 1 98.75 92 ALA A C 1
ATOM 645 O O . ALA A 1 92 ? -13.062 2.656 -0.412 1 98.75 92 ALA A O 1
ATOM 646 N N . ALA A 1 93 ? -11.531 1.644 0.844 1 98.44 93 ALA A N 1
ATOM 647 C CA . ALA A 1 93 ? -12.312 1.848 2.062 1 98.44 93 ALA A CA 1
ATOM 648 C C . ALA A 1 93 ? -12.523 3.334 2.332 1 98.44 93 ALA A C 1
ATOM 650 O O . ALA A 1 93 ? -13.562 3.727 2.877 1 98.44 93 ALA A O 1
ATOM 651 N N . GLN A 1 94 ? -11.641 4.129 1.889 1 97.62 94 GLN A N 1
ATOM 652 C CA . GLN A 1 94 ? -11.664 5.562 2.15 1 97.62 94 GLN A CA 1
ATOM 653 C C . GLN A 1 94 ? -12.297 6.324 0.988 1 97.62 94 GLN A C 1
ATOM 655 O O . GLN A 1 94 ? -12.422 7.551 1.032 1 97.62 94 GLN A O 1
ATOM 660 N N . ASN A 1 95 ? -12.609 5.633 -0.007 1 97.25 95 ASN A N 1
ATOM 661 C CA . ASN A 1 95 ? -13.078 6.27 -1.232 1 97.25 95 ASN A CA 1
ATOM 662 C C . ASN A 1 95 ? -12.148 7.395 -1.677 1 97.25 95 ASN A C 1
ATOM 664 O O . ASN A 1 95 ? -12.602 8.508 -1.932 1 97.25 95 ASN A O 1
ATOM 668 N N . ALA A 1 96 ? -10.891 7.023 -1.74 1 97.94 96 ALA A N 1
ATOM 669 C CA . ALA A 1 96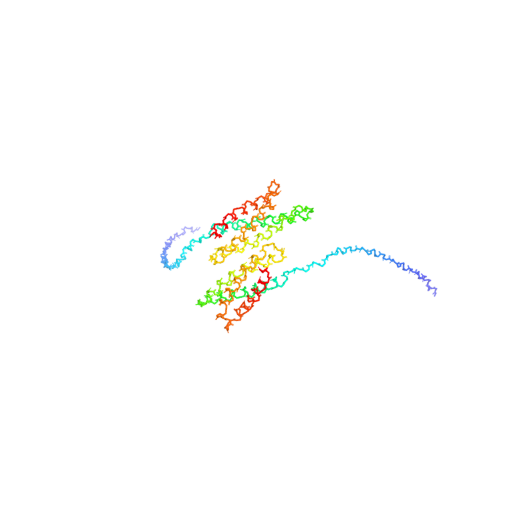 ? -9.844 8.008 -1.994 1 97.94 96 ALA A CA 1
ATOM 670 C C . ALA A 1 96 ? -9.867 8.477 -3.447 1 97.94 96 ALA A C 1
ATOM 672 O O . ALA A 1 96 ? -10.242 7.715 -4.344 1 97.94 96 ALA A O 1
ATOM 673 N N . SER A 1 97 ? -9.438 9.719 -3.701 1 96.62 97 SER A N 1
ATOM 674 C CA . SER A 1 97 ? -9.414 10.305 -5.039 1 96.62 97 SER A CA 1
ATOM 675 C C . SER A 1 97 ? -8.414 9.594 -5.938 1 96.62 97 SER A C 1
ATOM 677 O O . SER A 1 97 ? -8.586 9.555 -7.16 1 96.62 97 SER A O 1
ATOM 679 N N . LEU A 1 98 ? -7.359 8.961 -5.375 1 97.94 98 LEU A N 1
ATOM 680 C CA . LEU A 1 98 ? -6.305 8.32 -6.16 1 97.94 98 LEU A CA 1
ATOM 681 C C . LEU A 1 98 ? -6.621 6.852 -6.398 1 97.94 98 LEU A C 1
ATOM 683 O O . LEU A 1 98 ? -5.816 6.129 -6.992 1 97.94 98 LEU A O 1
ATOM 687 N N . LEU A 1 99 ? -7.77 6.445 -5.977 1 98.38 99 LEU A N 1
ATOM 688 C CA . LEU A 1 99 ? -8.102 5.023 -6.016 1 98.38 99 LEU A CA 1
ATOM 689 C C . LEU A 1 99 ? -8 4.48 -7.434 1 98.38 99 LEU A C 1
ATOM 691 O O . LEU A 1 99 ? -7.422 3.41 -7.652 1 98.38 99 LEU A O 1
ATOM 695 N N . ALA A 1 100 ? -8.539 5.18 -8.375 1 98.19 100 ALA A N 1
ATOM 696 C CA . ALA A 1 100 ? -8.555 4.68 -9.742 1 98.19 100 ALA A CA 1
ATOM 697 C C . ALA A 1 100 ? -7.141 4.441 -10.258 1 98.19 100 ALA A C 1
ATOM 699 O O . ALA A 1 100 ? -6.855 3.398 -10.852 1 98.19 100 ALA A O 1
ATOM 700 N N . ALA A 1 101 ? -6.273 5.355 -10.023 1 97.75 101 ALA A N 1
ATOM 701 C CA . ALA A 1 101 ? -4.891 5.238 -10.484 1 97.75 101 ALA A CA 1
ATOM 702 C C . ALA A 1 101 ? -4.18 4.078 -9.789 1 97.75 101 ALA A C 1
ATOM 704 O O . ALA A 1 101 ? -3.441 3.324 -10.43 1 97.75 101 ALA A O 1
ATOM 705 N N . VAL A 1 102 ? -4.418 3.91 -8.539 1 98.44 102 VAL A N 1
ATOM 706 C CA . VAL A 1 102 ? -3.764 2.855 -7.773 1 98.44 102 VAL A CA 1
ATOM 707 C C . VAL A 1 102 ? -4.344 1.498 -8.164 1 98.44 102 VAL A C 1
ATOM 709 O O . VAL A 1 102 ? -3.619 0.502 -8.234 1 98.44 102 VAL A O 1
ATOM 712 N N . ALA A 1 103 ? -5.652 1.494 -8.43 1 98.75 103 ALA A N 1
ATOM 713 C CA . ALA A 1 103 ? -6.305 0.255 -8.852 1 98.75 103 ALA A CA 1
ATOM 714 C C . ALA A 1 103 ? -5.715 -0.264 -10.156 1 98.75 103 ALA A C 1
ATOM 716 O O . ALA A 1 103 ? -5.617 -1.477 -10.367 1 98.75 103 ALA A O 1
ATOM 717 N N . LYS A 1 104 ? -5.336 0.586 -10.969 1 98.56 104 LYS A N 1
ATOM 718 C CA . LYS A 1 104 ? -4.688 0.183 -12.219 1 98.56 104 LYS A CA 1
ATOM 719 C C . LYS A 1 104 ? -3.398 -0.588 -11.945 1 98.56 104 LYS A C 1
ATOM 721 O O . LYS A 1 104 ? -3.16 -1.639 -12.539 1 98.56 104 LYS A O 1
ATOM 726 N N . GLN A 1 105 ? -2.582 -0.069 -11.078 1 98.5 105 GLN A N 1
ATOM 727 C CA . GLN A 1 105 ? -1.332 -0.739 -10.734 1 98.5 105 GLN A CA 1
ATOM 728 C C . GLN A 1 105 ? -1.592 -2.031 -9.969 1 98.5 105 GLN A C 1
ATOM 730 O O . GLN A 1 105 ? -0.86 -3.012 -10.125 1 98.5 105 GLN A O 1
ATOM 735 N N . CYS A 1 106 ? -2.598 -2.008 -9.172 1 98.81 106 CYS A N 1
ATOM 736 C CA . CYS A 1 106 ? -2.969 -3.211 -8.438 1 98.81 106 CYS A CA 1
ATOM 737 C C . CYS A 1 106 ? -3.406 -4.32 -9.391 1 98.81 106 CYS A C 1
ATOM 739 O O . CYS A 1 106 ? -3.045 -5.48 -9.203 1 98.81 106 CYS A O 1
ATOM 741 N N . ALA A 1 107 ? -4.16 -3.92 -10.398 1 98.94 107 ALA A N 1
ATOM 742 C CA . ALA A 1 107 ? -4.551 -4.902 -11.406 1 98.94 107 ALA A CA 1
ATOM 743 C C . ALA A 1 107 ? -3.326 -5.543 -12.055 1 98.94 107 ALA A C 1
ATOM 745 O O . ALA A 1 107 ? -3.271 -6.762 -12.219 1 98.94 107 ALA A O 1
ATOM 746 N N . GLU A 1 108 ? -2.42 -4.77 -12.344 1 98.81 108 GLU A N 1
ATOM 747 C CA . GLU A 1 108 ? -1.211 -5.285 -12.977 1 98.81 108 GLU A CA 1
ATOM 748 C C . GLU A 1 108 ? -0.448 -6.215 -12.039 1 98.81 108 GLU A C 1
ATOM 750 O O . GLU A 1 108 ? 0.027 -7.273 -12.461 1 98.81 108 GLU A O 1
ATOM 755 N N . ALA A 1 109 ? -0.304 -5.84 -10.805 1 98.88 109 ALA A N 1
ATOM 756 C CA . ALA A 1 109 ? 0.358 -6.699 -9.828 1 98.88 109 ALA A CA 1
ATOM 757 C C . ALA A 1 109 ? -0.37 -8.031 -9.688 1 98.88 109 ALA A C 1
ATOM 759 O O . ALA A 1 109 ? 0.263 -9.086 -9.586 1 98.88 109 ALA A O 1
ATOM 760 N N . CYS A 1 110 ? -1.67 -7.965 -9.688 1 98.94 110 CYS A N 1
ATOM 761 C CA . CYS A 1 110 ? -2.479 -9.172 -9.578 1 98.94 110 CYS A CA 1
ATOM 762 C C . CYS A 1 110 ? -2.289 -10.062 -10.797 1 98.94 110 CYS A C 1
ATOM 764 O O . CYS A 1 110 ? -2.225 -11.289 -10.672 1 98.94 110 CYS A O 1
ATOM 766 N N . LYS A 1 111 ? -2.236 -9.453 -11.914 1 98.94 111 LYS A N 1
ATOM 767 C CA . LYS A 1 111 ? -2.012 -10.227 -13.125 1 98.94 111 LYS A CA 1
ATOM 768 C C . LYS A 1 111 ? -0.646 -10.906 -13.102 1 98.94 111 LYS A C 1
ATOM 770 O O . LYS A 1 111 ? -0.527 -12.086 -13.445 1 98.94 111 LYS A O 1
ATOM 775 N N . GLN A 1 112 ? 0.339 -10.211 -12.719 1 98.81 112 GLN A N 1
ATOM 776 C CA . GLN A 1 112 ? 1.677 -10.789 -12.609 1 98.81 112 GLN A CA 1
ATOM 777 C C . GLN A 1 112 ? 1.705 -11.93 -11.594 1 98.81 112 GLN A C 1
ATOM 779 O O . GLN A 1 112 ? 2.326 -12.969 -11.836 1 98.81 112 GLN A O 1
ATOM 784 N N . CYS A 1 113 ? 1.06 -11.734 -10.539 1 98.88 113 CYS A N 1
ATOM 785 C CA . CYS A 1 113 ? 1.014 -12.75 -9.492 1 98.88 113 CYS A CA 1
ATOM 786 C C . CYS A 1 113 ? 0.246 -13.984 -9.961 1 98.88 113 CYS A C 1
ATOM 788 O O . CYS A 1 113 ? 0.683 -15.117 -9.742 1 98.88 113 CYS A O 1
ATOM 790 N N . ALA A 1 114 ? -0.859 -13.719 -10.602 1 98.94 114 ALA A N 1
ATOM 791 C CA . ALA A 1 114 ? -1.631 -14.828 -11.148 1 98.94 114 ALA A CA 1
ATOM 792 C C . ALA A 1 114 ? -0.796 -15.648 -12.133 1 98.94 114 ALA A C 1
ATOM 794 O O . ALA A 1 114 ? -0.828 -16.875 -12.109 1 98.94 114 ALA A O 1
ATOM 795 N N . ASP A 1 115 ? -0.068 -15 -12.914 1 98.75 115 ASP A N 1
ATOM 796 C CA . ASP A 1 115 ? 0.774 -15.68 -13.898 1 98.75 115 ASP A CA 1
ATOM 797 C C . ASP A 1 115 ? 1.823 -16.547 -13.211 1 98.75 115 ASP A C 1
ATOM 799 O O . ASP A 1 115 ? 2.068 -17.688 -13.633 1 98.75 115 ASP A O 1
ATOM 803 N N . ALA A 1 116 ? 2.422 -16.047 -12.195 1 98.75 116 ALA A N 1
ATOM 804 C CA . ALA A 1 116 ? 3.432 -16.797 -11.461 1 98.75 116 ALA A CA 1
ATOM 805 C C . ALA A 1 116 ? 2.809 -18 -10.742 1 98.75 116 ALA A C 1
ATOM 807 O O . ALA A 1 116 ? 3.379 -19.094 -10.734 1 98.75 116 ALA A O 1
ATOM 808 N N . CYS A 1 117 ? 1.646 -17.828 -10.18 1 98.62 117 CYS A N 1
ATOM 809 C CA . CYS A 1 117 ? 0.977 -18.875 -9.406 1 98.62 117 CYS A CA 1
ATOM 810 C C . CYS A 1 117 ? 0.427 -19.969 -10.312 1 98.62 117 CYS A C 1
ATOM 812 O O . CYS A 1 117 ? 0.323 -21.125 -9.906 1 98.62 117 CYS A O 1
ATOM 814 N N . LYS A 1 118 ? 0.054 -19.594 -11.453 1 98.44 118 LYS A N 1
ATOM 815 C CA . LYS A 1 118 ? -0.551 -20.516 -12.406 1 98.44 118 LYS A CA 1
ATOM 816 C C . LYS A 1 118 ? 0.333 -21.75 -12.617 1 98.44 118 LYS A C 1
ATOM 818 O O . LYS A 1 118 ? -0.169 -22.859 -12.75 1 98.44 118 LYS A O 1
ATOM 823 N N . ALA A 1 119 ? 1.604 -21.547 -12.633 1 97.44 119 ALA A N 1
ATOM 824 C CA . ALA A 1 119 ? 2.564 -22.625 -12.852 1 97.44 119 ALA A CA 1
ATOM 825 C C . ALA A 1 119 ? 2.484 -23.672 -11.742 1 97.44 119 ALA A C 1
ATOM 827 O O . ALA A 1 119 ? 2.936 -24.797 -11.914 1 97.44 119 ALA A O 1
ATOM 828 N N . HIS A 1 120 ? 1.858 -23.312 -10.648 1 97.81 120 HIS A N 1
ATOM 829 C CA . HIS A 1 120 ? 1.869 -24.188 -9.477 1 97.81 120 HIS A CA 1
ATOM 830 C C . HIS A 1 120 ? 0.452 -24.562 -9.055 1 97.81 120 HIS A C 1
ATOM 832 O O . HIS A 1 120 ? 0.264 -25.344 -8.133 1 97.81 120 HIS A O 1
ATOM 838 N N . ALA A 1 121 ? -0.476 -24.031 -9.703 1 97 121 ALA A N 1
ATOM 839 C CA . ALA A 1 121 ? -1.87 -24.094 -9.273 1 97 121 ALA A CA 1
ATOM 840 C C . ALA A 1 121 ? -2.387 -25.531 -9.273 1 97 121 ALA A C 1
ATOM 842 O O . ALA A 1 121 ? -3.271 -25.875 -8.484 1 97 121 ALA A O 1
ATOM 843 N N . GLU A 1 122 ? -1.826 -26.359 -10.086 1 96.25 122 GLU A N 1
ATOM 844 C CA . GLU A 1 122 ? -2.283 -27.75 -10.172 1 96.25 122 GLU A CA 1
ATOM 845 C C . GLU A 1 122 ? -1.658 -28.594 -9.07 1 96.25 122 GLU A C 1
ATOM 847 O O . GLU A 1 122 ? -2.135 -29.688 -8.781 1 96.25 122 GLU A O 1
ATOM 852 N N . HIS A 1 123 ? -0.656 -28.109 -8.438 1 95.44 123 HIS A N 1
ATOM 853 C CA . HIS A 1 123 ? 0.12 -28.938 -7.52 1 95.44 123 HIS A CA 1
ATOM 854 C C . HIS A 1 123 ? -0.019 -28.438 -6.082 1 95.44 123 HIS A C 1
ATOM 856 O O . HIS A 1 123 ? 0.214 -29.188 -5.137 1 95.44 123 HIS A O 1
ATOM 862 N N . HIS A 1 124 ? -0.291 -27.156 -5.977 1 97.88 124 HIS A N 1
ATOM 863 C CA . HIS A 1 124 ? -0.349 -26.562 -4.652 1 97.88 124 HIS A CA 1
ATOM 864 C C . HIS A 1 124 ? -1.665 -25.812 -4.441 1 97.88 124 HIS A C 1
ATOM 866 O O . HIS A 1 124 ? -1.96 -24.859 -5.152 1 97.88 124 HIS A O 1
ATOM 872 N N . ALA A 1 125 ? -2.375 -26.078 -3.412 1 98.5 125 ALA A N 1
ATOM 873 C CA . ALA A 1 125 ? -3.668 -25.469 -3.102 1 98.5 125 ALA A CA 1
ATOM 874 C C . ALA A 1 125 ? -3.523 -23.984 -2.807 1 98.5 125 ALA A C 1
ATOM 876 O O . ALA A 1 125 ? -4.383 -23.172 -3.186 1 98.5 125 ALA A O 1
ATOM 877 N N . GLU A 1 126 ? -2.434 -23.609 -2.143 1 98.69 126 GLU A N 1
ATOM 878 C CA . GLU A 1 126 ? -2.209 -22.219 -1.796 1 98.69 126 GLU A CA 1
ATOM 879 C C . GLU A 1 126 ? -1.993 -21.359 -3.045 1 98.69 126 GLU A C 1
ATOM 881 O O . GLU A 1 126 ? -2.514 -20.25 -3.141 1 98.69 126 GLU A O 1
ATOM 886 N N . CYS A 1 127 ? -1.291 -21.922 -3.951 1 98.75 127 CYS A N 1
ATOM 887 C CA . CYS A 1 127 ? -1.039 -21.188 -5.184 1 98.75 127 CYS A CA 1
ATOM 888 C C . CYS A 1 127 ? -2.301 -21.094 -6.031 1 98.75 127 CYS A C 1
ATOM 890 O O . CYS A 1 127 ? -2.547 -20.062 -6.68 1 98.75 127 CYS A O 1
ATOM 892 N N . LYS A 1 128 ? -3.059 -22.141 -6.008 1 98.88 128 LYS A N 1
ATOM 893 C CA . LYS A 1 128 ? -4.324 -22.125 -6.734 1 98.88 128 LYS A CA 1
ATOM 894 C C . LYS A 1 128 ? -5.27 -21.078 -6.164 1 98.88 128 LYS A C 1
ATOM 896 O O . LYS A 1 128 ? -5.879 -20.312 -6.914 1 98.88 128 LYS A O 1
ATOM 901 N N . ALA A 1 129 ? -5.426 -21.016 -4.879 1 98.94 129 ALA A N 1
ATOM 902 C CA . ALA A 1 129 ? -6.297 -20.047 -4.23 1 98.94 129 ALA A CA 1
ATOM 903 C C . ALA A 1 129 ? -5.848 -18.609 -4.547 1 98.94 129 ALA A C 1
ATOM 905 O O . ALA A 1 129 ? -6.68 -17.734 -4.809 1 98.94 129 ALA A O 1
ATOM 906 N N . CYS A 1 130 ? -4.59 -18.453 -4.527 1 98.94 130 CYS A N 1
ATOM 907 C CA . CYS A 1 130 ? -4.047 -17.125 -4.805 1 98.94 130 CYS A CA 1
ATOM 908 C C . CYS A 1 130 ? -4.254 -16.75 -6.266 1 98.94 130 CYS A C 1
ATOM 910 O O . CYS A 1 130 ? -4.605 -15.609 -6.574 1 98.94 130 CYS A O 1
ATOM 912 N N . PHE A 1 131 ? -4.055 -17.719 -7.066 1 98.94 131 PHE A N 1
ATOM 913 C CA . PHE A 1 131 ? -4.309 -17.531 -8.492 1 98.94 131 PHE A CA 1
ATOM 914 C C . PHE A 1 131 ? -5.734 -17.047 -8.727 1 98.94 131 PHE A C 1
ATOM 916 O O . PHE A 1 131 ? -5.953 -16.047 -9.406 1 98.94 131 PHE A O 1
ATOM 923 N N . GLU A 1 132 ? -6.668 -17.625 -8.172 1 98.88 132 GLU A N 1
ATOM 924 C CA . GLU A 1 132 ? -8.078 -17.312 -8.367 1 98.88 132 GLU A CA 1
ATOM 925 C C . GLU A 1 132 ? -8.445 -15.969 -7.742 1 98.88 132 GLU A C 1
ATOM 927 O O . GLU A 1 132 ? -9.195 -15.188 -8.328 1 98.88 132 GLU A O 1
ATOM 932 N N . ALA A 1 133 ? -7.906 -15.727 -6.566 1 98.94 133 ALA A N 1
ATOM 933 C CA . ALA A 1 133 ? -8.172 -14.453 -5.898 1 98.94 133 ALA A CA 1
ATOM 934 C C . ALA A 1 133 ? -7.613 -13.289 -6.707 1 98.94 133 ALA A C 1
ATOM 936 O O . ALA A 1 133 ? -8.25 -12.242 -6.816 1 98.94 133 ALA A O 1
ATOM 937 N N . CYS A 1 134 ? -6.469 -13.523 -7.297 1 98.94 134 CYS A N 1
ATOM 938 C CA . CYS A 1 134 ? -5.844 -12.477 -8.094 1 98.94 134 CYS A CA 1
ATOM 939 C C . CYS A 1 134 ? -6.66 -12.18 -9.344 1 98.94 134 CYS A C 1
ATOM 941 O O . CYS A 1 134 ? -6.793 -11.023 -9.742 1 98.94 134 CYS A O 1
ATOM 943 N N . LYS A 1 135 ? -7.113 -13.195 -9.93 1 98.88 135 LYS A N 1
ATOM 944 C CA . LYS A 1 135 ? -7.941 -13 -11.109 1 98.88 135 LYS A CA 1
ATOM 945 C C . LYS A 1 135 ? -9.172 -12.148 -10.789 1 98.88 135 LYS A C 1
ATOM 947 O O . LYS A 1 135 ? -9.492 -11.219 -11.523 1 98.88 135 LYS A O 1
ATOM 952 N N . GLU A 1 136 ? -9.812 -12.469 -9.758 1 98.81 136 GLU A N 1
ATOM 953 C CA . GLU A 1 136 ? -10.992 -11.711 -9.344 1 98.81 136 GLU A CA 1
ATOM 954 C C . GLU A 1 136 ? -10.625 -10.281 -8.977 1 98.81 136 GLU A C 1
ATOM 956 O O . GLU A 1 136 ? -11.328 -9.336 -9.336 1 98.81 136 GLU A O 1
ATOM 961 N N . CYS A 1 137 ? -9.586 -10.156 -8.258 1 98.88 137 CYS A N 1
ATOM 962 C CA . CYS A 1 137 ? -9.164 -8.828 -7.832 1 98.88 137 CYS A CA 1
ATOM 963 C C . CYS A 1 137 ? -8.805 -7.961 -9.031 1 98.88 137 CYS A C 1
ATOM 965 O O . CYS A 1 137 ? -9.156 -6.777 -9.078 1 98.88 137 CYS A O 1
ATOM 967 N N . ALA A 1 138 ? -8.109 -8.562 -9.969 1 98.94 138 ALA A N 1
ATOM 968 C CA . ALA A 1 138 ? -7.777 -7.82 -11.18 1 98.94 138 ALA A CA 1
ATOM 969 C C . ALA A 1 138 ? -9.039 -7.352 -11.898 1 98.94 138 ALA A C 1
ATOM 971 O O . ALA A 1 138 ? -9.094 -6.227 -12.398 1 98.94 138 ALA A O 1
ATOM 972 N N . GLU A 1 139 ? -9.969 -8.172 -11.938 1 98.69 139 GLU A N 1
ATOM 973 C CA . GLU A 1 139 ? -11.234 -7.82 -12.57 1 98.69 139 GLU A CA 1
ATOM 974 C C . GLU A 1 139 ? -11.898 -6.641 -11.867 1 98.69 139 GLU A C 1
ATOM 976 O O . GLU A 1 139 ? -12.32 -5.684 -12.516 1 98.69 139 GLU A O 1
ATOM 981 N N . GLN A 1 140 ? -11.961 -6.695 -10.578 1 98.75 140 GLN A N 1
ATOM 982 C CA . GLN A 1 140 ? -12.602 -5.621 -9.812 1 98.75 140 GLN A CA 1
ATOM 983 C C . GLN A 1 140 ? -11.805 -4.324 -9.93 1 98.75 140 GLN A C 1
ATOM 985 O O . GLN A 1 140 ? -12.383 -3.236 -9.977 1 98.75 140 GLN A O 1
ATOM 990 N N . CYS A 1 141 ? -10.5 -4.461 -9.953 1 98.75 141 CYS A N 1
ATOM 991 C CA . CYS A 1 141 ? -9.672 -3.281 -10.188 1 98.75 141 CYS A CA 1
ATOM 992 C C . CYS A 1 141 ? -9.984 -2.65 -11.539 1 98.75 141 CYS A C 1
ATOM 994 O O . CYS A 1 141 ? -10.023 -1.426 -11.664 1 98.75 141 CYS A O 1
ATOM 996 N N . GLY A 1 142 ? -10.148 -3.477 -12.484 1 98.19 142 GLY A N 1
ATOM 997 C CA . GLY A 1 142 ? -10.453 -2.998 -13.82 1 98.19 142 GLY A CA 1
ATOM 998 C C . GLY A 1 142 ? -11.727 -2.176 -13.883 1 98.19 142 GLY A C 1
ATOM 999 O O . GLY A 1 142 ? -11.828 -1.24 -14.68 1 98.19 142 GLY A O 1
ATOM 1000 N N . LYS A 1 143 ? -12.664 -2.379 -13.039 1 97.12 143 LYS A N 1
ATOM 1001 C CA . LYS A 1 143 ? -13.945 -1.676 -13.016 1 97.12 143 LYS A CA 1
ATOM 1002 C C . LYS A 1 143 ? -13.789 -0.278 -12.43 1 97.12 143 LYS A C 1
ATOM 1004 O O . LYS A 1 143 ? -14.602 0.611 -12.703 1 97.12 143 LYS A O 1
ATOM 1009 N N . ILE A 1 144 ? -12.812 -0.206 -11.594 1 94.62 144 ILE A N 1
ATOM 1010 C CA . ILE A 1 144 ? -12.57 1.07 -10.93 1 94.62 144 ILE A CA 1
ATOM 1011 C C . ILE A 1 144 ? -11.617 1.918 -11.766 1 94.62 144 ILE A C 1
ATOM 1013 O O . ILE A 1 144 ? -11.773 3.139 -11.852 1 94.62 144 ILE A O 1
ATOM 1017 N N . ALA A 1 145 ? -10.633 1.292 -12.344 1 85.69 145 ALA A N 1
ATOM 1018 C CA . ALA A 1 145 ? -9.594 1.988 -13.094 1 85.69 145 ALA A CA 1
ATOM 1019 C C . ALA A 1 145 ? -10.148 2.592 -14.375 1 85.69 145 ALA A C 1
ATOM 1021 O O . ALA A 1 145 ? -9.531 3.471 -14.977 1 85.69 145 ALA A O 1
ATOM 1022 N N . ALA A 1 146 ? -11.367 2.25 -14.852 1 68.69 146 ALA A N 1
ATOM 1023 C CA . ALA A 1 146 ? -11.969 2.73 -16.094 1 68.69 146 ALA A CA 1
ATOM 1024 C C . ALA A 1 146 ? -12.602 4.105 -15.898 1 68.69 146 ALA A C 1
ATOM 1026 O O . ALA A 1 146 ? -12.977 4.473 -14.789 1 68.69 146 ALA A O 1
ATOM 1027 N N . MET B 1 1 ? 64.312 -41.875 71.062 1 24.14 1 MET B N 1
ATOM 1028 C CA . MET B 1 1 ? 64.438 -42.938 70.125 1 24.14 1 MET B CA 1
ATOM 1029 C C . MET B 1 1 ? 64.125 -42.438 68.688 1 24.14 1 MET B C 1
ATOM 1031 O O . MET B 1 1 ? 63.531 -41.375 68.562 1 24.14 1 MET B O 1
ATOM 1035 N N . ASP B 1 2 ? 64 -43.219 67.75 1 23.36 2 ASP B N 1
ATOM 1036 C CA . ASP B 1 2 ? 64.375 -43.406 66.375 1 23.36 2 ASP B CA 1
ATOM 1037 C C . ASP B 1 2 ? 63.375 -42.781 65.438 1 23.36 2 ASP B C 1
ATOM 1039 O O . ASP B 1 2 ? 63.469 -42.875 64.188 1 23.36 2 ASP B O 1
ATOM 1043 N N . ARG B 1 3 ? 62.188 -42.375 65.875 1 28.33 3 ARG B N 1
ATOM 1044 C CA . ARG B 1 3 ? 61.062 -42.688 64.938 1 28.33 3 ARG B CA 1
ATOM 1045 C C . ARG B 1 3 ? 61.062 -41.719 63.75 1 28.33 3 ARG B C 1
ATOM 1047 O O . ARG B 1 3 ? 60.031 -41.5 63.125 1 28.33 3 ARG B O 1
ATOM 1054 N N . ARG B 1 4 ? 62 -40.719 63.719 1 38.25 4 ARG B N 1
ATOM 1055 C CA . ARG B 1 4 ? 61.719 -39.688 62.719 1 38.25 4 ARG B CA 1
ATOM 1056 C C . ARG B 1 4 ? 61.781 -40.25 61.312 1 38.25 4 ARG B C 1
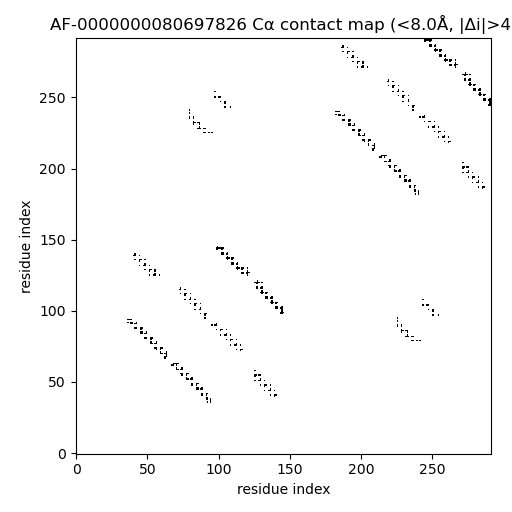ATOM 1058 O O . ARG B 1 4 ? 62.875 -40.531 60.812 1 38.25 4 ARG B O 1
ATOM 1065 N N . SER B 1 5 ? 60.781 -41.188 61 1 30.33 5 SER B N 1
ATOM 1066 C CA . SER B 1 5 ? 60.688 -41.906 59.75 1 30.33 5 SER B CA 1
ATOM 1067 C C . SER B 1 5 ? 60.781 -40.938 58.562 1 30.33 5 SER B C 1
ATOM 1069 O O . SER B 1 5 ? 60.531 -39.75 58.688 1 30.33 5 SER B O 1
ATOM 1071 N N . PHE B 1 6 ? 61.031 -41.406 57.25 1 31.3 6 PHE B N 1
ATOM 1072 C CA . PHE B 1 6 ? 61.594 -41.469 55.906 1 31.3 6 PHE B CA 1
ATOM 1073 C C . PHE B 1 6 ? 60.594 -40.875 54.906 1 31.3 6 PHE B C 1
ATOM 1075 O O . PHE B 1 6 ? 60.906 -40.719 53.719 1 31.3 6 PHE B O 1
ATOM 1082 N N . LEU B 1 7 ? 59.406 -40.219 55.219 1 35.09 7 LEU B N 1
ATOM 1083 C CA . LEU B 1 7 ? 58.438 -40.375 54.125 1 35.09 7 LEU B CA 1
ATOM 1084 C C . LEU B 1 7 ? 58.875 -39.594 52.906 1 35.09 7 LEU B C 1
ATOM 1086 O O . LEU B 1 7 ? 59.25 -38.438 53 1 35.09 7 LEU B O 1
ATOM 1090 N N . SER B 1 8 ? 59.375 -40.281 51.75 1 33.09 8 SER B N 1
ATOM 1091 C CA . SER B 1 8 ? 59.875 -40.031 50.406 1 33.09 8 SER B CA 1
ATOM 1092 C C . SER B 1 8 ? 58.781 -39.406 49.531 1 33.09 8 SER B C 1
ATOM 1094 O O . SER B 1 8 ? 57.719 -39.969 49.312 1 33.09 8 SER B O 1
ATOM 1096 N N . GLY B 1 9 ? 58.469 -38.125 49.656 1 29.69 9 GLY B N 1
ATOM 1097 C CA . GLY B 1 9 ? 57.438 -37.406 48.906 1 29.69 9 GLY B CA 1
ATOM 1098 C C . GLY B 1 9 ? 57.688 -37.469 47.406 1 29.69 9 GLY B C 1
ATOM 1099 O O . GLY B 1 9 ? 58.781 -37.188 46.938 1 29.69 9 GLY B O 1
ATOM 1100 N N . ALA B 1 10 ? 56.969 -38.406 46.625 1 31.8 10 ALA B N 1
ATOM 1101 C CA . ALA B 1 10 ? 56.938 -38.719 45.188 1 31.8 10 ALA B CA 1
ATOM 1102 C C . ALA B 1 10 ? 56.562 -37.469 44.406 1 31.8 10 ALA B C 1
ATOM 1104 O O . ALA B 1 10 ? 55.719 -36.656 44.844 1 31.8 10 ALA B O 1
ATOM 1105 N N . ALA B 1 11 ? 57.344 -37.094 43.312 1 33.91 11 ALA B N 1
ATOM 1106 C CA . ALA B 1 11 ? 57.438 -36.062 42.281 1 33.91 11 ALA B CA 1
ATOM 1107 C C . ALA B 1 11 ? 56.281 -36.219 41.312 1 33.91 11 ALA B C 1
ATOM 1109 O O . ALA B 1 11 ? 56.219 -37.188 40.531 1 33.91 11 ALA B O 1
ATOM 1110 N N . ALA B 1 12 ? 55 -36.031 41.625 1 34.19 12 ALA B N 1
ATOM 1111 C CA . ALA B 1 12 ? 53.906 -36.188 40.625 1 34.19 12 ALA B CA 1
ATOM 1112 C C . ALA B 1 12 ? 54.125 -35.25 39.438 1 34.19 12 ALA B C 1
ATOM 1114 O O . ALA B 1 12 ? 54.156 -34.031 39.625 1 34.19 12 ALA B O 1
ATOM 1115 N N . ALA B 1 13 ? 54.812 -35.656 38.312 1 34.09 13 ALA B N 1
ATOM 1116 C CA . ALA B 1 13 ? 55 -34.906 37.062 1 34.09 13 ALA B CA 1
ATOM 1117 C C . ALA B 1 13 ? 53.688 -34.688 36.344 1 34.09 13 ALA B C 1
ATOM 1119 O O . ALA B 1 13 ? 52.938 -35.625 36.125 1 34.09 13 ALA B O 1
ATOM 1120 N N . SER B 1 14 ? 53.031 -33.531 36.5 1 35.19 14 SER B N 1
ATOM 1121 C CA . SER B 1 14 ? 51.781 -33.031 35.875 1 35.19 14 SER B CA 1
ATOM 1122 C C . SER B 1 14 ? 51.906 -33.031 34.375 1 35.19 14 SER B C 1
ATOM 1124 O O . SER B 1 14 ? 52.875 -32.469 33.812 1 35.19 14 SER B O 1
ATOM 1126 N N . LEU B 1 15 ? 51.469 -34.125 33.625 1 34.72 15 LEU B N 1
ATOM 1127 C CA . LEU B 1 15 ? 51.375 -34.188 32.188 1 34.72 15 LEU B CA 1
ATOM 1128 C C . LEU B 1 15 ? 50.406 -33.125 31.641 1 34.72 15 LEU B C 1
ATOM 1130 O O . LEU B 1 15 ? 49.25 -33.031 32.094 1 34.72 15 LEU B O 1
ATOM 1134 N N . ALA B 1 16 ? 50.875 -32 31.016 1 37.25 16 ALA B N 1
ATOM 1135 C CA . ALA B 1 16 ? 50.219 -30.922 30.312 1 37.25 16 ALA B CA 1
ATOM 1136 C C . ALA B 1 16 ? 49.5 -31.453 29.062 1 37.25 16 ALA B C 1
ATOM 1138 O O . ALA B 1 16 ? 50.125 -32.062 28.188 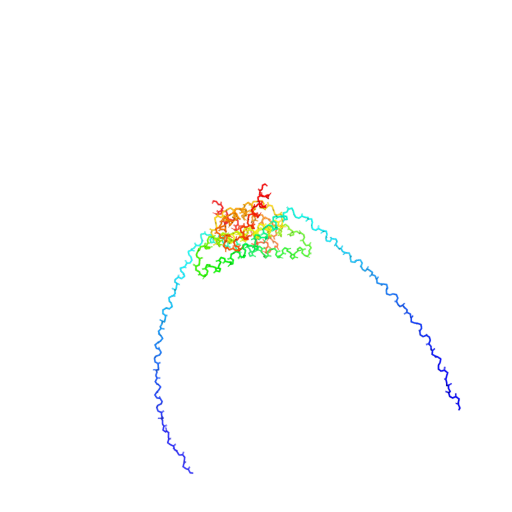1 37.25 16 ALA B O 1
ATOM 1139 N N . PHE B 1 17 ? 48.219 -31.891 29.172 1 34.84 17 PHE B N 1
ATOM 1140 C CA . PHE B 1 17 ? 47.406 -32.25 28.016 1 34.84 17 PHE B CA 1
ATOM 1141 C C . PHE B 1 17 ? 47.281 -31.078 27.062 1 34.84 17 PHE B C 1
ATOM 1143 O O . PHE B 1 17 ? 46.875 -29.984 27.453 1 34.84 17 PHE B O 1
ATOM 1150 N N . ALA B 1 18 ? 47.969 -30.969 25.891 1 37.09 18 ALA B N 1
ATOM 1151 C CA . ALA B 1 18 ? 47.812 -30.047 24.766 1 37.09 18 ALA B CA 1
ATOM 1152 C C . ALA B 1 18 ? 46.438 -30.203 24.109 1 37.09 18 ALA B C 1
ATOM 1154 O O . ALA B 1 18 ? 46.125 -31.25 23.562 1 37.09 18 ALA B O 1
ATOM 1155 N N . ALA B 1 19 ? 45.375 -29.562 24.547 1 38.41 19 ALA B N 1
ATOM 1156 C CA . ALA B 1 19 ? 44.125 -29.516 23.844 1 38.41 19 ALA B CA 1
ATOM 1157 C C . ALA B 1 19 ? 44.281 -28.969 22.422 1 38.41 19 ALA B C 1
ATOM 1159 O O . ALA B 1 19 ? 44.719 -27.828 22.234 1 38.41 19 ALA B O 1
ATOM 1160 N N . THR B 1 20 ? 44.625 -29.75 21.438 1 41.03 20 THR B N 1
ATOM 1161 C CA . THR B 1 20 ? 44.531 -29.328 20.047 1 41.03 20 THR B CA 1
ATOM 1162 C C . THR B 1 20 ? 43.125 -28.875 19.719 1 41.03 20 THR B C 1
ATOM 1164 O O . THR B 1 20 ? 42.188 -29.688 19.766 1 41.03 20 THR B O 1
ATOM 1167 N N . ALA B 1 21 ? 42.656 -27.672 20.031 1 42.5 21 ALA B N 1
ATOM 1168 C CA . ALA B 1 21 ? 41.406 -27.141 19.516 1 42.5 21 ALA B CA 1
ATOM 1169 C C . ALA B 1 21 ? 41.375 -27.188 18 1 42.5 21 ALA B C 1
ATOM 1171 O O . ALA B 1 21 ? 42.281 -26.625 17.344 1 42.5 21 ALA B O 1
ATOM 1172 N N . SER B 1 22 ? 40.906 -28.234 17.344 1 38.88 22 SER B N 1
ATOM 1173 C CA . SER B 1 22 ? 40.562 -28.109 15.938 1 38.88 22 SER B CA 1
ATOM 1174 C C . SER B 1 22 ? 39.688 -26.859 15.688 1 38.88 22 SER B C 1
ATOM 1176 O O . SER B 1 22 ? 38.719 -26.641 16.391 1 38.88 22 SER B O 1
ATOM 1178 N N . ALA B 1 23 ? 40.312 -25.781 15.273 1 42.88 23 ALA B N 1
ATOM 1179 C CA . ALA B 1 23 ? 39.625 -24.641 14.695 1 42.88 23 ALA B CA 1
ATOM 1180 C C . ALA B 1 23 ? 38.562 -25.078 13.688 1 42.88 23 ALA B C 1
ATOM 1182 O O . ALA B 1 23 ? 38.906 -25.578 12.609 1 42.88 23 ALA B O 1
ATOM 1183 N N . GLU B 1 24 ? 37.469 -25.672 14.109 1 43.69 24 GLU B N 1
ATOM 1184 C CA . GLU B 1 24 ? 36.406 -25.781 13.109 1 43.69 24 GLU B CA 1
ATOM 1185 C C . GLU B 1 24 ? 36.344 -24.516 12.266 1 43.69 24 GLU B C 1
ATOM 1187 O O . GLU B 1 24 ? 36.312 -23.406 12.805 1 43.69 24 GLU B O 1
ATOM 1192 N N . GLU B 1 25 ? 36.906 -24.531 11.102 1 46.53 25 GLU B N 1
ATOM 1193 C CA . GLU B 1 25 ? 36.656 -23.5 10.102 1 46.53 25 GLU B CA 1
ATOM 1194 C C . GLU B 1 25 ? 35.188 -23.188 9.984 1 46.53 25 GLU B C 1
ATOM 1196 O O . GLU B 1 25 ? 34.375 -24.078 9.641 1 46.53 25 GLU B O 1
ATOM 1201 N N . HIS B 1 26 ? 34.625 -22.5 10.953 1 47.19 26 HIS B N 1
ATOM 1202 C CA . HIS B 1 26 ? 33.344 -21.859 10.68 1 47.19 26 HIS B CA 1
ATOM 1203 C C . HIS B 1 26 ? 33.344 -21.234 9.289 1 47.19 26 HIS B C 1
ATOM 1205 O O . HIS B 1 26 ? 34.156 -20.344 8.992 1 47.19 26 HIS B O 1
ATOM 1211 N N . HIS B 1 27 ? 33.219 -22.062 8.273 1 41.78 27 HIS B N 1
ATOM 1212 C CA . HIS B 1 27 ? 32.906 -21.453 6.988 1 41.78 27 HIS B CA 1
ATOM 1213 C C . HIS B 1 27 ? 31.922 -20.297 7.156 1 41.78 27 HIS B C 1
ATOM 1215 O O . HIS B 1 27 ? 30.766 -20.516 7.555 1 41.78 27 HIS B O 1
ATOM 1221 N N . HIS B 1 28 ? 32.344 -19.203 7.684 1 43.41 28 HIS B N 1
ATOM 1222 C CA . HIS B 1 28 ? 31.594 -17.953 7.488 1 43.41 28 HIS B CA 1
ATOM 1223 C C . HIS B 1 28 ? 31.031 -17.875 6.074 1 43.41 28 HIS B C 1
ATOM 1225 O O . HIS B 1 28 ? 31.781 -17.797 5.105 1 43.41 28 HIS B O 1
ATOM 1231 N N . HIS B 1 29 ? 30.031 -18.656 5.707 1 46.38 29 HIS B N 1
ATOM 1232 C CA . HIS B 1 29 ? 29.297 -18.266 4.504 1 46.38 29 HIS B CA 1
ATOM 1233 C C . HIS B 1 29 ? 29.344 -16.766 4.285 1 46.38 29 HIS B C 1
ATOM 1235 O O . HIS B 1 29 ? 29.031 -15.992 5.191 1 46.38 29 HIS B O 1
ATOM 1241 N N . ALA B 1 30 ? 30.203 -16.281 3.525 1 42.47 30 ALA B N 1
ATOM 1242 C CA . ALA B 1 30 ? 30.25 -14.906 3.029 1 42.47 30 ALA B CA 1
ATOM 1243 C C . ALA B 1 30 ? 28.859 -14.352 2.793 1 42.47 30 ALA B C 1
ATOM 1245 O O . ALA B 1 30 ? 28.172 -14.75 1.842 1 42.47 30 ALA B O 1
ATOM 1246 N N . HIS B 1 31 ? 28.047 -14.172 3.828 1 47.62 31 HIS B N 1
ATOM 1247 C CA . HIS B 1 31 ? 26.906 -13.289 3.631 1 47.62 31 HIS B CA 1
ATOM 1248 C C . HIS B 1 31 ? 27.266 -12.102 2.738 1 47.62 31 HIS B C 1
ATOM 1250 O O . HIS B 1 31 ? 28.078 -11.258 3.123 1 47.62 31 HIS B O 1
ATOM 1256 N N . GLY B 1 32 ? 27.688 -12.352 1.493 1 40.5 32 GLY B N 1
ATOM 1257 C CA . GLY B 1 32 ? 27.906 -11.234 0.586 1 40.5 32 GLY B CA 1
ATOM 1258 C C . GLY B 1 32 ? 27.203 -9.969 1.033 1 40.5 32 GLY B C 1
ATOM 1259 O O . GLY B 1 32 ? 26.094 -10.016 1.561 1 40.5 32 GLY B O 1
ATOM 1260 N N . ALA B 1 33 ? 27.859 -8.992 1.36 1 44.62 33 ALA B N 1
ATOM 1261 C CA . ALA B 1 33 ? 27.359 -7.637 1.574 1 44.62 33 ALA B CA 1
ATOM 1262 C C . ALA B 1 33 ? 26.172 -7.34 0.658 1 44.62 33 ALA B C 1
ATOM 1264 O O . ALA B 1 33 ? 26.281 -7.48 -0.563 1 44.62 33 ALA B O 1
ATOM 1265 N N . ALA B 1 34 ? 24.938 -7.609 1.035 1 52.53 34 ALA B N 1
ATOM 1266 C CA . ALA B 1 34 ? 23.75 -7.293 0.263 1 52.53 34 ALA B CA 1
ATOM 1267 C C . ALA B 1 34 ? 23.984 -6.109 -0.667 1 52.53 34 ALA B C 1
ATOM 1269 O O . ALA B 1 34 ? 24.484 -5.062 -0.236 1 52.53 34 ALA B O 1
ATOM 1270 N N . ALA B 1 35 ? 24.328 -6.203 -1.932 1 61.97 35 ALA B N 1
ATOM 1271 C CA . ALA B 1 35 ? 24.438 -5.152 -2.939 1 61.97 35 ALA B CA 1
ATOM 1272 C C . ALA B 1 35 ? 23.484 -3.998 -2.637 1 61.97 35 ALA B C 1
ATOM 1274 O O . ALA B 1 35 ? 22.438 -4.199 -2.033 1 61.97 35 ALA B O 1
ATOM 1275 N N . ALA B 1 36 ? 23.984 -2.789 -2.625 1 76.31 36 ALA B N 1
ATOM 1276 C CA . ALA B 1 36 ? 23.266 -1.545 -2.391 1 76.31 36 ALA B CA 1
ATOM 1277 C C . ALA B 1 36 ? 21.969 -1.507 -3.197 1 76.31 36 ALA B C 1
ATOM 1279 O O . ALA B 1 36 ? 21.953 -1.847 -4.383 1 76.31 36 ALA B O 1
ATOM 1280 N N . ASN B 1 37 ? 20.797 -1.382 -2.582 1 88.75 37 ASN B N 1
ATOM 1281 C CA . ASN B 1 37 ? 19.516 -1.158 -3.24 1 88.75 37 ASN B CA 1
ATOM 1282 C C . ASN B 1 37 ? 19.453 0.221 -3.891 1 88.75 37 ASN B C 1
ATOM 1284 O O . ASN B 1 37 ? 19.688 1.233 -3.232 1 88.75 37 ASN B O 1
ATOM 1288 N N . PRO B 1 38 ? 19.281 0.258 -5.23 1 94 38 PRO B N 1
ATOM 1289 C CA . PRO B 1 38 ? 19.281 1.542 -5.938 1 94 38 PRO B CA 1
ATOM 1290 C C . PRO B 1 38 ? 18.172 2.479 -5.449 1 94 38 PRO B C 1
ATOM 1292 O O . PRO B 1 38 ? 18.156 3.66 -5.801 1 94 38 PRO B O 1
ATOM 1295 N N . ASN B 1 39 ? 17.266 2.006 -4.602 1 97.62 39 ASN B N 1
ATOM 1296 C CA . ASN B 1 39 ? 16.125 2.779 -4.129 1 97.62 39 ASN B CA 1
ATOM 1297 C C . ASN B 1 39 ? 16.297 3.207 -2.674 1 97.62 39 ASN B C 1
ATOM 1299 O O . ASN B 1 39 ? 15.328 3.531 -1.997 1 97.62 39 ASN B O 1
ATOM 1303 N N . ASP B 1 40 ? 17.469 3.209 -2.17 1 97.75 40 ASP B N 1
ATOM 1304 C CA . ASP B 1 40 ? 17.719 3.436 -0.75 1 97.75 40 ASP B CA 1
ATOM 1305 C C . ASP B 1 40 ? 17.188 4.797 -0.311 1 97.75 40 ASP B C 1
ATOM 1307 O O . ASP B 1 40 ? 16.609 4.922 0.772 1 97.75 40 ASP B O 1
ATOM 1311 N N . ALA B 1 41 ? 17.406 5.816 -1.094 1 98.12 41 ALA B N 1
ATOM 1312 C CA . ALA B 1 41 ? 16.906 7.148 -0.75 1 98.12 41 ALA B CA 1
ATOM 1313 C C . ALA B 1 41 ? 15.391 7.16 -0.64 1 98.12 41 ALA B C 1
ATOM 1315 O O . ALA B 1 41 ? 14.836 7.777 0.271 1 98.12 41 ALA B O 1
ATOM 1316 N N . LEU B 1 42 ? 14.773 6.465 -1.554 1 98.62 42 LEU B N 1
ATOM 1317 C CA . LEU B 1 42 ? 13.312 6.383 -1.521 1 98.62 42 LEU B CA 1
ATOM 1318 C C . LEU B 1 42 ? 12.844 5.562 -0.324 1 98.62 42 LEU B C 1
ATOM 1320 O O . LEU B 1 42 ? 11.852 5.91 0.318 1 98.62 42 LEU B O 1
ATOM 1324 N N . ILE B 1 43 ? 13.5 4.484 -0.035 1 98.81 43 ILE B N 1
ATOM 1325 C CA . ILE B 1 43 ? 13.164 3.664 1.123 1 98.81 43 ILE B CA 1
ATOM 1326 C C . ILE B 1 43 ? 13.258 4.504 2.395 1 98.81 43 ILE B C 1
ATOM 1328 O O . ILE B 1 43 ? 12.344 4.48 3.227 1 98.81 43 ILE B O 1
ATOM 1332 N N . LYS B 1 44 ? 14.25 5.297 2.521 1 98.75 44 LYS B N 1
ATOM 1333 C CA . LYS B 1 44 ? 14.43 6.145 3.695 1 98.75 44 LYS B CA 1
ATOM 1334 C C . LYS B 1 44 ? 13.359 7.23 3.758 1 98.75 44 LYS B C 1
ATOM 1336 O O . LYS B 1 44 ? 12.789 7.488 4.82 1 98.75 44 LYS B O 1
ATOM 1341 N N . ALA B 1 45 ? 13.086 7.844 2.656 1 98.88 45 ALA B N 1
ATOM 1342 C CA . ALA B 1 45 ? 12.102 8.922 2.617 1 98.88 45 ALA B CA 1
ATOM 1343 C C . ALA B 1 45 ? 10.703 8.406 2.949 1 98.88 45 ALA B C 1
ATOM 1345 O O . ALA B 1 45 ? 9.961 9.047 3.701 1 98.88 45 ALA B O 1
ATOM 1346 N N . THR B 1 46 ? 10.375 7.285 2.352 1 98.88 46 THR B N 1
ATOM 1347 C CA . THR B 1 46 ? 9.062 6.727 2.635 1 98.88 46 THR B CA 1
ATOM 1348 C C . THR B 1 46 ? 8.961 6.289 4.094 1 98.88 46 THR B C 1
ATOM 1350 O O . THR B 1 46 ? 7.914 6.445 4.723 1 98.88 46 THR B O 1
ATOM 1353 N N . ALA B 1 47 ? 9.984 5.762 4.66 1 98.94 47 ALA B N 1
ATOM 1354 C CA . ALA B 1 47 ? 9.977 5.371 6.066 1 98.94 47 ALA B CA 1
ATOM 1355 C C . ALA B 1 47 ? 9.805 6.582 6.973 1 98.94 47 ALA B C 1
ATOM 1357 O O . ALA B 1 47 ? 9.055 6.527 7.953 1 98.94 47 ALA B O 1
ATOM 1358 N N . ALA B 1 48 ? 10.484 7.613 6.652 1 98.88 48 ALA B N 1
ATOM 1359 C CA . ALA B 1 48 ? 10.328 8.852 7.406 1 98.88 48 ALA B CA 1
ATOM 1360 C C . ALA B 1 48 ? 8.898 9.383 7.301 1 98.88 48 ALA B C 1
ATOM 1362 O O . ALA B 1 48 ? 8.32 9.836 8.289 1 98.88 48 ALA B O 1
ATOM 1363 N N . CYS B 1 49 ? 8.367 9.289 6.141 1 98.81 49 CYS B N 1
ATOM 1364 C CA . CYS B 1 49 ? 7 9.734 5.906 1 98.81 49 CYS B CA 1
ATOM 1365 C C . CYS B 1 49 ? 6.008 8.891 6.691 1 98.81 49 CYS B C 1
ATOM 1367 O O . CYS B 1 49 ? 5.039 9.414 7.242 1 98.81 49 CYS B O 1
ATOM 1369 N N . LEU B 1 50 ? 6.234 7.645 6.699 1 98.94 50 LEU B N 1
ATOM 1370 C CA . LEU B 1 50 ? 5.363 6.758 7.461 1 98.94 50 LEU B CA 1
ATOM 1371 C C . LEU B 1 50 ? 5.426 7.086 8.953 1 98.94 50 LEU B C 1
ATOM 1373 O O . LEU B 1 50 ? 4.387 7.184 9.609 1 98.94 50 LEU B O 1
ATOM 1377 N N . SER B 1 51 ? 6.582 7.301 9.461 1 98.94 51 SER B N 1
ATOM 1378 C CA . SER B 1 51 ? 6.742 7.613 10.875 1 98.94 51 SER B CA 1
ATOM 1379 C C . SER B 1 51 ? 6.074 8.938 11.234 1 98.94 51 SER B C 1
ATOM 1381 O O . SER B 1 51 ? 5.262 9 12.156 1 98.94 51 SER B O 1
ATOM 1383 N N . ALA B 1 52 ? 6.336 9.945 10.484 1 98.94 52 ALA B N 1
ATOM 1384 C CA . ALA B 1 52 ? 5.762 11.258 10.734 1 98.94 52 ALA B CA 1
ATOM 1385 C C . ALA B 1 52 ? 4.254 11.25 10.5 1 98.94 52 ALA B C 1
ATOM 1387 O O . ALA B 1 52 ? 3.498 11.875 11.25 1 98.94 52 ALA B O 1
ATOM 1388 N N . GLY B 1 53 ? 3.832 10.57 9.438 1 98.94 53 GLY B N 1
ATOM 1389 C CA . GLY B 1 53 ? 2.414 10.484 9.125 1 98.94 53 GLY B CA 1
ATOM 1390 C C . GLY B 1 53 ? 1.604 9.805 10.211 1 98.94 53 GLY B C 1
ATOM 1391 O O . GLY B 1 53 ? 0.478 10.211 10.5 1 98.94 53 GLY B O 1
ATOM 1392 N N . ARG B 1 54 ? 2.148 8.766 10.758 1 98.88 54 ARG B N 1
ATOM 1393 C CA . ARG B 1 54 ? 1.446 8.062 11.828 1 98.88 54 ARG B CA 1
ATOM 1394 C C . ARG B 1 54 ? 1.285 8.953 13.055 1 98.88 54 ARG B C 1
ATOM 1396 O O . ARG B 1 54 ? 0.228 8.961 13.688 1 98.88 54 ARG B O 1
ATOM 1403 N N . ALA B 1 55 ? 2.275 9.688 13.391 1 98.94 55 ALA B N 1
ATOM 1404 C CA . ALA B 1 55 ? 2.184 10.633 14.492 1 98.94 55 ALA B CA 1
ATOM 1405 C C . ALA B 1 55 ? 1.162 11.727 14.195 1 98.94 55 ALA B C 1
ATOM 1407 O O . ALA B 1 55 ? 0.373 12.102 15.07 1 98.94 55 ALA B O 1
ATOM 1408 N N . CYS B 1 56 ? 1.172 12.203 13.008 1 98.94 56 CYS B N 1
ATOM 1409 C CA . CYS B 1 56 ? 0.248 13.25 12.586 1 98.94 56 CYS B CA 1
ATOM 1410 C C . CYS B 1 56 ? -1.194 12.758 12.641 1 98.94 56 CYS B C 1
ATOM 1412 O O . CYS B 1 56 ? -2.07 13.445 13.172 1 98.94 56 CYS B O 1
ATOM 1414 N N . LEU B 1 57 ? -1.42 11.57 12.141 1 98.88 57 LEU B N 1
ATOM 1415 C CA . LEU B 1 57 ? -2.77 11.023 12.141 1 98.88 57 LEU B CA 1
ATOM 1416 C C . LEU B 1 57 ? -3.271 10.828 13.57 1 98.88 57 LEU B C 1
ATOM 1418 O O . LEU B 1 57 ? -4.418 11.164 13.883 1 98.88 57 LEU B O 1
ATOM 1422 N N . ALA B 1 58 ? -2.422 10.344 14.391 1 98.88 58 ALA B N 1
ATOM 1423 C CA . ALA B 1 58 ? -2.797 10.18 15.789 1 98.88 58 ALA B CA 1
ATOM 1424 C C . ALA B 1 58 ? -3.156 11.516 16.422 1 98.88 58 ALA B C 1
ATOM 1426 O O . ALA B 1 58 ? -4.133 11.617 17.172 1 98.88 58 ALA B O 1
ATOM 1427 N N . HIS B 1 59 ? -2.391 12.469 16.109 1 98.81 59 HIS B N 1
ATOM 1428 C CA . HIS B 1 59 ? -2.635 13.82 16.594 1 98.81 59 HIS B CA 1
ATOM 1429 C C . HIS B 1 59 ? -3.982 14.344 16.109 1 98.81 59 HIS B C 1
ATOM 1431 O O . HIS B 1 59 ? -4.758 14.898 16.891 1 98.81 59 HIS B O 1
ATOM 1437 N N . CYS B 1 60 ? -4.238 14.18 14.875 1 98.69 60 CYS B N 1
ATOM 1438 C CA . CYS B 1 60 ? -5.5 14.609 14.289 1 98.69 60 CYS B CA 1
ATOM 1439 C C . CYS B 1 60 ? -6.68 13.906 14.953 1 98.69 60 CYS B C 1
ATOM 1441 O O . CYS B 1 60 ? -7.688 14.539 15.273 1 98.69 60 CYS B O 1
ATOM 1443 N N . ILE B 1 61 ? -6.559 12.656 15.18 1 98.56 61 ILE B N 1
ATOM 1444 C CA . ILE B 1 61 ? -7.629 11.867 15.789 1 98.56 61 ILE B CA 1
ATOM 1445 C C . ILE B 1 61 ? -7.91 12.383 17.203 1 98.56 61 ILE B C 1
ATOM 1447 O O . ILE B 1 61 ? -9.07 12.531 17.594 1 98.56 61 ILE B O 1
ATOM 1451 N N . ARG B 1 62 ? -6.863 12.703 17.891 1 98.5 62 ARG B N 1
ATOM 1452 C CA . ARG B 1 62 ? -7.027 13.234 19.234 1 98.5 62 ARG B CA 1
ATOM 1453 C C . ARG B 1 62 ? -7.789 14.555 19.219 1 98.5 62 ARG B C 1
ATOM 1455 O O . ARG B 1 62 ? -8.766 14.734 19.953 1 98.5 62 ARG B O 1
ATOM 1462 N N . LEU B 1 63 ? -7.43 15.453 18.391 1 98.44 63 LEU B N 1
ATOM 1463 C CA . LEU B 1 63 ? -8.039 16.781 18.344 1 98.44 63 LEU B CA 1
ATOM 1464 C C . LEU B 1 63 ? -9.469 16.703 17.828 1 98.44 63 LEU B C 1
ATOM 1466 O O . LEU B 1 63 ? -10.352 17.406 18.328 1 98.44 63 LEU B O 1
ATOM 1470 N N . LEU B 1 64 ? -9.672 15.898 16.938 1 98.19 64 LEU B N 1
ATOM 1471 C CA . LEU B 1 64 ? -11.031 15.672 16.453 1 98.19 64 LEU B CA 1
ATOM 1472 C C . LEU B 1 64 ? -11.922 15.141 17.578 1 98.19 64 LEU B C 1
ATOM 1474 O O . LEU B 1 64 ? -13.07 15.555 17.703 1 98.19 64 LEU B O 1
ATOM 1478 N N . SER B 1 65 ? -11.391 14.312 18.406 1 98.25 65 SER B N 1
ATOM 1479 C CA . SER B 1 65 ? -12.141 13.719 19.516 1 98.25 65 SER B CA 1
ATOM 1480 C C . SER B 1 65 ? -12.484 14.773 20.562 1 98.25 65 SER B C 1
ATOM 1482 O O . SER B 1 65 ? -13.414 14.586 21.359 1 98.25 65 SER B O 1
ATOM 1484 N N . GLU B 1 66 ? -11.758 15.805 20.484 1 98.06 66 GLU B N 1
ATOM 1485 C CA . GLU B 1 66 ? -11.992 16.906 21.422 1 98.06 66 GLU B CA 1
ATOM 1486 C C . GLU B 1 66 ? -12.891 17.969 20.797 1 98.06 66 GLU B C 1
ATOM 1488 O O . GLU B 1 66 ? -13.172 19 21.422 1 98.06 66 GLU B O 1
ATOM 1493 N N . GLY B 1 67 ? -13.266 17.75 19.609 1 97.94 67 GLY B N 1
ATOM 1494 C CA . GLY B 1 67 ? -14.258 18.609 18.984 1 97.94 67 GLY B CA 1
ATOM 1495 C C . GLY B 1 67 ? -13.656 19.578 17.984 1 97.94 67 GLY B C 1
ATOM 1496 O O . GLY B 1 67 ? -14.375 20.391 17.391 1 97.94 67 GLY B O 1
ATOM 1497 N N . ASP B 1 68 ? -12.383 19.531 17.703 1 97.19 68 ASP B N 1
ATOM 1498 C CA . ASP B 1 68 ? -11.75 20.406 16.703 1 97.19 68 ASP B CA 1
ATOM 1499 C C . ASP B 1 68 ? -11.938 19.844 15.297 1 97.19 68 ASP B C 1
ATOM 1501 O O . ASP B 1 68 ? -11.125 19.047 14.828 1 97.19 68 ASP B O 1
ATOM 1505 N N . LYS B 1 69 ? -12.812 20.375 14.555 1 97.44 69 LYS B N 1
ATOM 1506 C CA . LYS B 1 69 ? -13.195 19.859 13.242 1 97.44 69 LYS B CA 1
ATOM 1507 C C . LYS B 1 69 ? -12.219 20.312 12.164 1 97.44 69 LYS B C 1
ATOM 1509 O O . LYS B 1 69 ? -12.281 19.828 11.023 1 97.44 69 LYS B O 1
ATOM 1514 N N . SER B 1 70 ? -11.359 21.156 12.539 1 96.88 70 SER B N 1
ATOM 1515 C CA . SER B 1 70 ? -10.477 21.734 11.539 1 96.88 70 SER B CA 1
ATOM 1516 C C . SER B 1 70 ? -9.43 20.734 11.07 1 96.88 70 SER B C 1
ATOM 1518 O O . SER B 1 70 ? -8.75 20.953 10.062 1 96.88 70 SER B O 1
ATOM 1520 N N . MET B 1 71 ? -9.367 19.547 11.727 1 97.62 71 MET B N 1
ATOM 1521 C CA . MET B 1 71 ? -8.32 18.562 11.43 1 97.62 71 MET B CA 1
ATOM 1522 C C . MET B 1 71 ? -8.828 17.516 10.438 1 97.62 71 MET B C 1
ATOM 1524 O O . MET B 1 71 ? -8.07 16.625 10.031 1 97.62 71 MET B O 1
ATOM 1528 N N . ALA B 1 72 ? -10.023 17.594 10 1 98.12 72 ALA B N 1
ATOM 1529 C CA . ALA B 1 72 ? -10.648 16.547 9.211 1 98.12 72 ALA B CA 1
ATOM 1530 C C . ALA B 1 72 ? -9.898 16.312 7.906 1 98.12 72 ALA B C 1
ATOM 1532 O O . ALA B 1 72 ? -9.578 15.164 7.566 1 98.12 72 ALA B O 1
ATOM 1533 N N . ASP B 1 73 ? -9.562 17.328 7.172 1 98.06 73 ASP B N 1
ATOM 1534 C CA . ASP B 1 73 ? -8.883 17.188 5.891 1 98.06 73 ASP B CA 1
ATOM 1535 C C . ASP B 1 73 ? -7.461 16.656 6.078 1 98.06 73 ASP B C 1
ATOM 1537 O O . ASP B 1 73 ? -6.977 15.859 5.281 1 98.06 73 ASP B O 1
ATOM 1541 N N . CYS B 1 74 ? -6.863 17.156 7.105 1 98.62 74 CYS B N 1
ATOM 1542 C CA . CYS B 1 74 ? -5.52 16.688 7.418 1 98.62 74 CYS B CA 1
ATOM 1543 C C . CYS B 1 74 ? -5.527 15.203 7.75 1 98.62 74 CYS B C 1
ATOM 1545 O O . CYS B 1 74 ? -4.711 14.438 7.223 1 98.62 74 CYS B O 1
ATOM 1547 N N . ALA B 1 75 ? -6.438 14.734 8.555 1 98.81 75 ALA B N 1
ATOM 1548 C CA . ALA B 1 75 ? -6.551 13.32 8.93 1 98.81 75 ALA B CA 1
ATOM 1549 C C . ALA B 1 75 ? -6.797 12.445 7.703 1 98.81 75 ALA B C 1
ATOM 1551 O O . ALA B 1 75 ? -6.18 11.391 7.551 1 98.81 75 ALA B O 1
ATOM 1552 N N . LYS B 1 76 ? -7.676 12.93 6.855 1 98.75 76 LYS B N 1
ATOM 1553 C CA . LYS B 1 76 ? -8.008 12.188 5.645 1 98.75 76 LYS B CA 1
ATOM 1554 C C . LYS B 1 76 ? -6.793 12.039 4.734 1 98.75 76 LYS B C 1
ATOM 1556 O O . LYS B 1 76 ? -6.48 10.938 4.281 1 98.75 76 LYS B O 1
ATOM 1561 N N . ALA B 1 77 ? -6.148 13.117 4.465 1 98.81 77 ALA B N 1
ATOM 1562 C CA . ALA B 1 77 ? -5.008 13.117 3.553 1 98.81 77 ALA B CA 1
ATOM 1563 C C . ALA B 1 77 ? -3.867 12.266 4.098 1 98.81 77 ALA B C 1
ATOM 1565 O O . ALA B 1 77 ? -3.246 11.5 3.355 1 98.81 77 ALA B O 1
ATOM 1566 N N . VAL B 1 78 ? -3.633 12.367 5.387 1 98.94 78 VAL B N 1
ATOM 1567 C CA . VAL B 1 78 ? -2.549 11.594 5.984 1 98.94 78 VAL B CA 1
ATOM 1568 C C . VAL B 1 78 ? -2.875 10.102 5.91 1 98.94 78 VAL B C 1
ATOM 1570 O O . VAL B 1 78 ? -2.004 9.281 5.602 1 98.94 78 VAL B O 1
ATOM 1573 N N . ASN B 1 79 ? -4.082 9.781 6.203 1 98.88 79 ASN B N 1
ATOM 1574 C CA . ASN B 1 79 ? -4.484 8.383 6.168 1 98.88 79 ASN B CA 1
ATOM 1575 C C . ASN B 1 79 ? -4.312 7.785 4.773 1 98.88 79 ASN B C 1
ATOM 1577 O O . ASN B 1 79 ? -3.895 6.633 4.637 1 98.88 79 ASN B O 1
ATOM 1581 N N . GLN B 1 80 ? -4.641 8.531 3.77 1 98.88 80 GLN B N 1
ATOM 1582 C CA . GLN B 1 80 ? -4.473 8.062 2.396 1 98.88 80 GLN B CA 1
ATOM 1583 C C . GLN B 1 80 ? -2.998 8 2.012 1 98.88 80 GLN B C 1
ATOM 1585 O O . GLN B 1 80 ? -2.562 7.051 1.358 1 98.88 80 GLN B O 1
ATOM 1590 N N . MET B 1 81 ? -2.25 8.938 2.426 1 98.94 81 MET B N 1
ATOM 1591 C CA . MET B 1 81 ? -0.818 8.969 2.139 1 98.94 81 MET B CA 1
ATOM 1592 C C . MET B 1 81 ? -0.112 7.777 2.768 1 98.94 81 MET B C 1
ATOM 1594 O O . MET B 1 81 ? 0.767 7.172 2.148 1 98.94 81 MET B O 1
ATOM 1598 N N . LEU B 1 82 ? -0.502 7.383 3.984 1 98.94 82 LEU B N 1
ATOM 1599 C CA . LEU B 1 82 ? 0.119 6.262 4.68 1 98.94 82 LEU B CA 1
ATOM 1600 C C . LEU B 1 82 ? 0 4.98 3.861 1 98.94 82 LEU B C 1
ATOM 1602 O O . LEU B 1 82 ? 0.96 4.215 3.76 1 98.94 82 LEU B O 1
ATOM 1606 N N . ALA B 1 83 ? -1.107 4.789 3.248 1 98.88 83 ALA B N 1
ATOM 1607 C CA . ALA B 1 83 ? -1.335 3.582 2.455 1 98.88 83 ALA B CA 1
ATOM 1608 C C . ALA B 1 83 ? -0.376 3.518 1.271 1 98.88 83 ALA B C 1
ATOM 1610 O O . ALA B 1 83 ? 0.216 2.469 1 1 98.88 83 ALA B O 1
ATOM 1611 N N . LEU B 1 84 ? -0.181 4.637 0.609 1 98.94 84 LEU B N 1
ATOM 1612 C CA . LEU B 1 84 ? 0.644 4.648 -0.594 1 98.94 84 LEU B CA 1
ATOM 1613 C C . LEU B 1 84 ? 2.127 4.625 -0.236 1 98.94 84 LEU B C 1
ATOM 1615 O O . LEU B 1 84 ? 2.928 3.994 -0.931 1 98.94 84 LEU B O 1
ATOM 1619 N N . CYS B 1 85 ? 2.479 5.266 0.823 1 98.94 85 CYS B N 1
ATOM 1620 C CA . CYS B 1 85 ? 3.873 5.234 1.25 1 98.94 85 CYS B CA 1
ATOM 1621 C C . CYS B 1 85 ? 4.281 3.83 1.681 1 98.94 85 CYS B C 1
ATOM 1623 O O . CYS B 1 85 ? 5.406 3.4 1.427 1 98.94 85 CYS B O 1
ATOM 1625 N N . ASP B 1 86 ? 3.375 3.168 2.371 1 98.94 86 ASP B N 1
ATOM 1626 C CA . ASP B 1 86 ? 3.68 1.806 2.797 1 98.94 86 ASP B CA 1
ATOM 1627 C C . ASP B 1 86 ? 3.916 0.895 1.594 1 98.94 86 ASP B C 1
ATOM 1629 O O . ASP B 1 86 ? 4.898 0.149 1.558 1 98.94 86 ASP B O 1
ATOM 1633 N N . ALA B 1 87 ? 3.039 0.963 0.639 1 98.88 87 ALA B N 1
ATOM 1634 C CA . ALA B 1 87 ? 3.207 0.162 -0.57 1 98.88 87 ALA B CA 1
ATOM 1635 C C . ALA B 1 87 ? 4.5 0.525 -1.295 1 98.88 87 ALA B C 1
ATOM 1637 O O . ALA B 1 87 ? 5.238 -0.356 -1.738 1 98.88 87 ALA B O 1
ATOM 1638 N N . THR B 1 88 ? 4.766 1.788 -1.42 1 98.94 88 THR B N 1
ATOM 1639 C CA . THR B 1 88 ? 5.961 2.246 -2.123 1 98.94 88 THR B CA 1
ATOM 1640 C C . THR B 1 88 ? 7.223 1.784 -1.402 1 98.94 88 THR B C 1
ATOM 1642 O O . THR B 1 88 ? 8.188 1.361 -2.041 1 98.94 88 THR B O 1
ATOM 1645 N N . ASN B 1 89 ? 7.215 1.878 -0.111 1 98.94 89 ASN B N 1
ATOM 1646 C CA . ASN B 1 89 ? 8.352 1.403 0.676 1 98.94 89 ASN B CA 1
ATOM 1647 C C . ASN B 1 89 ? 8.641 -0.071 0.409 1 98.94 89 ASN B C 1
ATOM 1649 O O . ASN B 1 89 ? 9.781 -0.444 0.138 1 98.94 89 ASN B O 1
ATOM 1653 N N . SER B 1 90 ? 7.598 -0.854 0.457 1 98.88 90 SER B N 1
ATOM 1654 C CA . SER B 1 90 ? 7.723 -2.289 0.226 1 98.88 90 SER B CA 1
ATOM 1655 C C . SER B 1 90 ? 8.258 -2.578 -1.174 1 98.88 90 SER B C 1
ATOM 1657 O O . SER B 1 90 ? 9.195 -3.361 -1.338 1 98.88 90 SER B O 1
ATOM 1659 N N . LEU B 1 91 ? 7.703 -1.943 -2.15 1 98.81 91 LEU B N 1
ATOM 1660 C CA . LEU B 1 91 ? 8.094 -2.197 -3.533 1 98.81 91 LEU B CA 1
ATOM 1661 C C . LEU B 1 91 ? 9.508 -1.709 -3.797 1 98.81 91 LEU B C 1
ATOM 1663 O O . LEU B 1 91 ? 10.25 -2.32 -4.574 1 98.81 91 LEU B O 1
ATOM 1667 N N . ALA B 1 92 ? 9.875 -0.646 -3.215 1 98.75 92 ALA B N 1
ATOM 1668 C CA . ALA B 1 92 ? 11.242 -0.141 -3.35 1 98.75 92 ALA B CA 1
ATOM 1669 C C . ALA B 1 92 ? 12.25 -1.116 -2.748 1 98.75 92 ALA B C 1
ATOM 1671 O O . ALA B 1 92 ? 13.305 -1.368 -3.334 1 98.75 92 ALA B O 1
ATOM 1672 N N . ALA B 1 93 ? 11.914 -1.603 -1.606 1 98.5 93 ALA B N 1
ATOM 1673 C CA . ALA B 1 93 ? 12.781 -2.582 -0.961 1 98.5 93 ALA B CA 1
ATOM 1674 C C . ALA B 1 93 ? 12.969 -3.814 -1.842 1 98.5 93 ALA B C 1
ATOM 1676 O O . ALA B 1 93 ? 14.023 -4.449 -1.82 1 98.5 93 ALA B O 1
ATOM 1677 N N . GLN B 1 94 ? 12.016 -4.082 -2.658 1 97.69 94 GLN B N 1
ATOM 1678 C CA . GLN B 1 94 ? 12.016 -5.277 -3.494 1 97.69 94 GLN B CA 1
ATOM 1679 C C . GLN B 1 94 ? 12.531 -4.965 -4.898 1 97.69 94 GLN B C 1
ATOM 1681 O O . GLN B 1 94 ? 12.609 -5.855 -5.746 1 97.69 94 GLN B O 1
ATOM 1686 N N . ASN B 1 95 ? 12.781 -3.77 -5.129 1 97.38 95 ASN B N 1
ATOM 1687 C CA . ASN B 1 95 ? 13.141 -3.332 -6.477 1 97.38 95 ASN B CA 1
ATOM 1688 C C . ASN B 1 95 ? 12.141 -3.838 -7.512 1 97.38 95 ASN B C 1
ATOM 1690 O O . ASN B 1 95 ? 12.531 -4.43 -8.516 1 97.38 95 ASN B O 1
ATOM 1694 N N . ALA B 1 96 ? 10.898 -3.559 -7.195 1 98 96 ALA B N 1
ATOM 1695 C CA . 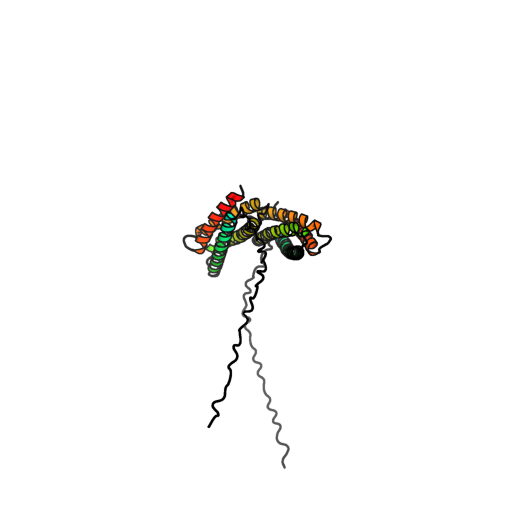ALA B 1 96 ? 9.797 -4.105 -7.992 1 98 96 ALA B CA 1
ATOM 1696 C C . ALA B 1 96 ? 9.688 -3.396 -9.336 1 98 96 ALA B C 1
ATOM 1698 O O . ALA B 1 96 ? 10.016 -2.213 -9.453 1 98 96 ALA B O 1
ATOM 1699 N N . SER B 1 97 ? 9.188 -4.102 -10.367 1 96.69 97 SER B N 1
ATOM 1700 C CA . SER B 1 97 ? 9.039 -3.559 -11.711 1 96.69 97 SER B CA 1
ATOM 1701 C C . SER B 1 97 ? 7.988 -2.455 -11.75 1 96.69 97 SER B C 1
ATOM 1703 O O . SER B 1 97 ? 8.062 -1.549 -12.586 1 96.69 97 SER B O 1
ATOM 1705 N N . LEU B 1 98 ? 7.016 -2.459 -10.82 1 98 98 LEU B N 1
ATOM 1706 C CA . LEU B 1 98 ? 5.922 -1.491 -10.828 1 98 98 LEU B CA 1
ATOM 1707 C C . LEU B 1 98 ? 6.27 -0.275 -9.977 1 98 98 LEU B C 1
ATOM 1709 O O . LEU B 1 98 ? 5.441 0.626 -9.812 1 98 98 LEU B O 1
ATOM 1713 N N . LEU B 1 99 ? 7.449 -0.249 -9.484 1 98.38 99 LEU B N 1
ATOM 1714 C CA . LEU B 1 99 ? 7.828 0.786 -8.531 1 98.38 99 LEU B CA 1
ATOM 1715 C C . LEU B 1 99 ? 7.625 2.176 -9.125 1 98.38 99 LEU B C 1
ATOM 1717 O O . LEU B 1 99 ? 7.07 3.061 -8.469 1 98.38 99 LEU B O 1
ATOM 1721 N N . ALA B 1 100 ? 8.062 2.369 -10.328 1 98.19 100 ALA B N 1
ATOM 1722 C CA . ALA B 1 100 ? 7.988 3.697 -10.93 1 98.19 100 ALA B CA 1
ATOM 1723 C C . ALA B 1 100 ? 6.543 4.18 -11.008 1 98.19 100 ALA B C 1
ATOM 1725 O O . ALA B 1 100 ? 6.242 5.324 -10.656 1 98.19 100 ALA B O 1
ATOM 1726 N N . ALA B 1 101 ? 5.668 3.34 -11.422 1 97.75 101 ALA B N 1
ATOM 1727 C CA . ALA B 1 101 ? 4.258 3.701 -11.547 1 97.75 101 ALA B CA 1
ATOM 1728 C C . ALA B 1 101 ? 3.643 4 -10.188 1 97.75 101 ALA B C 1
ATOM 1730 O O . ALA B 1 101 ? 2.881 4.961 -10.039 1 97.75 101 ALA B O 1
ATOM 1731 N N . VAL B 1 102 ? 3.99 3.248 -9.211 1 98.44 102 VAL B N 1
ATOM 1732 C CA . VAL B 1 102 ? 3.434 3.422 -7.875 1 98.44 102 VAL B CA 1
ATOM 1733 C C . VAL B 1 102 ? 4.027 4.668 -7.227 1 98.44 102 VAL B C 1
ATOM 1735 O O . VAL B 1 102 ? 3.332 5.395 -6.508 1 98.44 102 VAL B O 1
ATOM 1738 N N . ALA B 1 103 ? 5.305 4.906 -7.512 1 98.75 103 ALA B N 1
ATOM 1739 C CA . ALA B 1 103 ? 5.961 6.094 -6.973 1 98.75 103 ALA B CA 1
ATOM 1740 C C . ALA B 1 103 ? 5.289 7.367 -7.473 1 98.75 103 ALA B C 1
ATOM 1742 O O . ALA B 1 103 ? 5.215 8.367 -6.75 1 98.75 103 ALA B O 1
ATOM 1743 N N . LYS B 1 104 ? 4.824 7.336 -8.625 1 98.56 104 LYS B N 1
ATOM 1744 C CA . LYS B 1 104 ? 4.098 8.484 -9.156 1 98.56 104 LYS B CA 1
ATOM 1745 C C . LYS B 1 104 ? 2.859 8.789 -8.32 1 98.56 104 LYS B C 1
ATOM 1747 O O . LYS B 1 104 ? 2.607 9.945 -7.977 1 98.56 104 LYS B O 1
ATOM 1752 N N . GLN B 1 105 ? 2.107 7.77 -8.008 1 98.5 105 GLN B N 1
ATOM 1753 C CA . GLN B 1 105 ? 0.909 7.957 -7.195 1 98.5 105 GLN B CA 1
ATOM 1754 C C . GLN B 1 105 ? 1.268 8.328 -5.758 1 98.5 105 GLN B C 1
ATOM 1756 O O . GLN B 1 105 ? 0.56 9.109 -5.117 1 98.5 105 GLN B O 1
ATOM 1761 N N . CYS B 1 106 ? 2.322 7.789 -5.305 1 98.81 106 CYS B N 1
ATOM 1762 C CA . CYS B 1 106 ? 2.787 8.117 -3.961 1 98.81 106 CYS B CA 1
ATOM 1763 C C . CYS B 1 106 ? 3.186 9.586 -3.871 1 98.81 106 CYS B C 1
ATOM 1765 O O . CYS B 1 106 ? 2.879 10.258 -2.885 1 98.81 106 CYS B O 1
ATOM 1767 N N . ALA B 1 107 ? 3.844 10.047 -4.926 1 98.88 107 ALA B N 1
ATOM 1768 C CA . ALA B 1 107 ? 4.191 11.469 -4.969 1 98.88 107 ALA B CA 1
ATOM 1769 C C . ALA B 1 107 ? 2.943 12.344 -4.867 1 98.88 107 ALA B C 1
ATOM 1771 O O . ALA B 1 107 ? 2.92 13.312 -4.113 1 98.88 107 ALA B O 1
ATOM 1772 N N . GLU B 1 108 ? 1.982 11.977 -5.547 1 98.81 108 GLU B N 1
ATOM 1773 C CA . GLU B 1 108 ? 0.745 12.75 -5.527 1 98.81 108 GLU B CA 1
ATOM 1774 C C . GLU B 1 108 ? 0.09 12.719 -4.148 1 98.81 108 GLU B C 1
ATOM 1776 O O . GLU B 1 108 ? -0.378 13.742 -3.652 1 98.81 108 GLU B O 1
ATOM 1781 N N . ALA B 1 109 ? 0.037 11.57 -3.537 1 98.88 109 ALA B N 1
ATOM 1782 C CA . ALA B 1 109 ? -0.517 11.461 -2.191 1 98.88 109 ALA B CA 1
ATOM 1783 C C . ALA B 1 109 ? 0.266 12.32 -1.202 1 98.88 109 ALA B C 1
ATOM 1785 O O . ALA B 1 109 ? -0.322 12.969 -0.333 1 98.88 109 ALA B O 1
ATOM 1786 N N . CYS B 1 110 ? 1.551 12.312 -1.365 1 98.94 110 CYS B N 1
ATOM 1787 C CA . CYS B 1 110 ? 2.406 13.109 -0.495 1 98.94 110 CYS B CA 1
ATOM 1788 C C . CYS B 1 110 ? 2.152 14.602 -0.699 1 98.94 110 CYS B C 1
ATOM 1790 O O . CYS B 1 110 ? 2.137 15.367 0.264 1 98.94 110 CYS B O 1
ATOM 1792 N N . LYS B 1 111 ? 1.985 14.961 -1.907 1 98.94 111 LYS B N 1
ATOM 1793 C CA . LYS B 1 111 ? 1.691 16.359 -2.191 1 98.94 111 LYS B CA 1
ATOM 1794 C C . LYS B 1 111 ? 0.355 16.781 -1.582 1 98.94 111 LYS B C 1
ATOM 1796 O O . LYS B 1 111 ? 0.249 17.844 -0.976 1 98.94 111 LYS B O 1
ATOM 1801 N N . GLN B 1 112 ? -0.606 15.984 -1.72 1 98.81 112 GLN B N 1
ATOM 1802 C CA . GLN B 1 112 ? -1.912 16.266 -1.134 1 98.81 112 GLN B CA 1
ATOM 1803 C C . GLN B 1 112 ? -1.826 16.344 0.388 1 98.81 112 GLN B C 1
ATOM 1805 O O . GLN B 1 112 ? -2.43 17.234 1.004 1 98.81 112 GLN B O 1
ATOM 1810 N N . CYS B 1 113 ? -1.108 15.484 0.935 1 98.88 113 CYS B N 1
ATOM 1811 C CA . CYS B 1 113 ? -0.949 15.453 2.385 1 98.88 113 CYS B CA 1
ATOM 1812 C C . CYS B 1 113 ? -0.182 16.672 2.873 1 98.88 113 CYS B C 1
ATOM 1814 O O . CYS B 1 113 ? -0.562 17.297 3.867 1 98.88 113 CYS B O 1
ATOM 1816 N N . ALA B 1 114 ? 0.852 16.984 2.152 1 98.94 114 ALA B N 1
ATOM 1817 C CA . ALA B 1 114 ? 1.614 18.172 2.502 1 98.94 114 ALA B CA 1
ATOM 1818 C C . ALA B 1 114 ? 0.732 19.422 2.459 1 98.94 114 ALA B C 1
ATOM 1820 O O . ALA B 1 114 ? 0.808 20.281 3.346 1 98.94 114 ALA B O 1
ATOM 1821 N N . ASP B 1 115 ? -0.082 19.5 1.521 1 98.75 115 ASP B N 1
ATOM 1822 C CA . ASP B 1 115 ? -0.978 20.656 1.384 1 98.75 115 ASP B CA 1
ATOM 1823 C C . ASP B 1 115 ? -1.939 20.734 2.566 1 98.75 115 ASP B C 1
ATOM 1825 O O . ASP B 1 115 ? -2.178 21.828 3.1 1 98.75 115 ASP B O 1
ATOM 1829 N N . ALA B 1 116 ? -2.467 19.641 2.969 1 98.75 116 ALA B N 1
ATOM 1830 C CA . ALA B 1 116 ? -3.389 19.609 4.098 1 98.75 116 ALA B CA 1
ATOM 1831 C C . ALA B 1 116 ? -2.672 19.953 5.402 1 98.75 116 ALA B C 1
ATOM 1833 O O . ALA B 1 116 ? -3.205 20.703 6.23 1 98.75 116 ALA B O 1
ATOM 1834 N N . CYS B 1 117 ? -1.479 19.484 5.578 1 98.62 117 CYS B N 1
ATOM 1835 C CA . CYS B 1 117 ? -0.717 19.672 6.805 1 98.62 117 CYS B CA 1
ATOM 1836 C C . CYS B 1 117 ? -0.202 21.109 6.91 1 98.62 117 CYS B C 1
ATOM 1838 O O . CYS B 1 117 ? -0.025 21.625 8.008 1 98.62 117 CYS B O 1
ATOM 1840 N N . LYS B 1 118 ? 0.068 21.672 5.832 1 98.44 118 LYS B N 1
ATOM 1841 C CA . LYS B 1 118 ? 0.63 23.016 5.777 1 98.44 118 LYS B CA 1
ATOM 1842 C C . LYS B 1 118 ? -0.221 24 6.574 1 98.44 118 LYS B C 1
ATOM 1844 O O . LYS B 1 118 ? 0.31 24.891 7.242 1 98.44 118 LYS B O 1
ATOM 1849 N N . ALA B 1 119 ? -1.504 23.844 6.535 1 97.38 119 ALA B N 1
ATOM 1850 C CA . ALA B 1 119 ? -2.439 24.719 7.227 1 97.38 119 ALA B CA 1
ATOM 1851 C C . ALA B 1 119 ? -2.234 24.672 8.734 1 97.38 119 ALA B C 1
ATOM 1853 O O . ALA B 1 119 ? -2.656 25.562 9.461 1 97.38 119 ALA B O 1
ATOM 1854 N N . HIS B 1 120 ? -1.541 23.656 9.195 1 97.81 120 HIS B N 1
ATOM 1855 C CA . HIS B 1 120 ? -1.431 23.438 10.633 1 97.81 120 HIS B CA 1
ATOM 1856 C C . HIS B 1 120 ? 0.027 23.453 11.086 1 97.81 120 HIS B C 1
ATOM 1858 O O . HIS B 1 120 ? 0.313 23.359 12.281 1 97.81 120 HIS B O 1
ATOM 1864 N N . ALA B 1 121 ? 0.884 23.562 10.18 1 96.94 121 ALA B N 1
ATOM 1865 C CA . ALA B 1 121 ? 2.311 23.344 10.406 1 96.94 121 ALA B CA 1
ATOM 1866 C C . ALA B 1 121 ? 2.871 24.375 11.391 1 96.94 121 ALA B C 1
ATOM 1868 O O . ALA B 1 121 ? 3.826 24.094 12.117 1 96.94 121 ALA B O 1
ATOM 1869 N N . GLU B 1 122 ? 2.273 25.516 11.453 1 96.19 122 GLU B N 1
ATOM 1870 C CA . GLU B 1 122 ? 2.768 26.562 12.352 1 96.19 122 GLU B CA 1
ATOM 1871 C C . GLU B 1 122 ? 2.268 26.344 13.773 1 96.19 122 GLU B C 1
ATOM 1873 O O . GLU B 1 122 ? 2.811 26.922 14.719 1 96.19 122 GLU B O 1
ATOM 1878 N N . HIS B 1 123 ? 1.292 25.531 13.961 1 95.31 123 HIS B N 1
ATOM 1879 C CA . HIS B 1 123 ? 0.626 25.422 15.25 1 95.31 123 HIS B CA 1
ATOM 1880 C C . HIS B 1 123 ? 0.859 24.062 15.883 1 95.31 123 HIS B C 1
ATOM 1882 O O . HIS B 1 123 ? 0.729 23.906 17.094 1 95.31 123 HIS B O 1
ATOM 1888 N N . HIS B 1 124 ? 1.1 23.094 15.023 1 97.88 124 HIS B N 1
ATOM 1889 C CA . HIS B 1 124 ? 1.241 21.734 15.508 1 97.88 124 HIS B CA 1
ATOM 1890 C C . HIS B 1 124 ? 2.543 21.109 15.016 1 97.88 124 HIS B C 1
ATOM 1892 O O . HIS B 1 124 ? 2.748 20.953 13.812 1 97.88 124 HIS B O 1
ATOM 1898 N N . ALA B 1 125 ? 3.346 20.578 15.859 1 98.5 125 ALA B N 1
ATOM 1899 C CA . ALA B 1 125 ? 4.641 19.969 15.547 1 98.5 125 ALA B CA 1
ATOM 1900 C C . ALA B 1 125 ? 4.465 18.719 14.703 1 98.5 125 ALA B C 1
ATOM 1902 O O . ALA B 1 125 ? 5.266 18.453 13.797 1 98.5 125 ALA B O 1
ATOM 1903 N N . GLU B 1 126 ? 3.422 17.953 14.984 1 98.69 126 GLU B N 1
ATOM 1904 C CA . GLU B 1 126 ? 3.178 16.719 14.25 1 98.69 126 GLU B CA 1
ATOM 1905 C C . GLU B 1 126 ? 2.838 17 12.789 1 98.69 126 GLU B C 1
ATOM 1907 O O . GLU B 1 126 ? 3.311 16.297 11.891 1 98.69 126 GLU B O 1
ATOM 1912 N N . CYS B 1 127 ? 2.078 18 12.602 1 98.75 127 CYS B N 1
ATOM 1913 C CA . CYS B 1 127 ? 1.707 18.359 11.234 1 98.75 127 CYS B CA 1
ATOM 1914 C C . CYS B 1 127 ? 2.895 18.938 10.477 1 98.75 127 CYS B C 1
ATOM 1916 O O . CYS B 1 127 ? 3.055 18.688 9.281 1 98.75 127 CYS B O 1
ATOM 1918 N N . LYS B 1 128 ? 3.701 19.688 11.203 1 98.88 128 LYS B N 1
ATOM 1919 C CA . LYS B 1 128 ? 4.902 20.234 10.578 1 98.88 128 LYS B CA 1
ATOM 1920 C C . LYS B 1 128 ? 5.852 19.109 10.156 1 98.88 128 LYS B C 1
ATOM 1922 O O . LYS B 1 128 ? 6.379 19.125 9.039 1 98.88 128 LYS B O 1
ATOM 1927 N N . ALA B 1 129 ? 6.109 18.188 10.992 1 98.94 129 ALA B N 1
ATOM 1928 C CA . ALA B 1 129 ? 6.992 17.062 10.68 1 98.94 129 ALA B CA 1
ATOM 1929 C C . ALA B 1 129 ? 6.477 16.266 9.484 1 98.94 129 ALA B C 1
ATOM 1931 O O . ALA B 1 129 ? 7.254 15.867 8.617 1 98.94 129 ALA B O 1
ATOM 1932 N N . CYS B 1 130 ? 5.215 16.094 9.484 1 98.94 130 CYS B N 1
ATOM 1933 C CA . CYS B 1 130 ? 4.609 15.336 8.391 1 98.94 130 CYS B CA 1
ATOM 1934 C C . CYS B 1 130 ? 4.688 16.109 7.082 1 98.94 130 CYS B C 1
ATOM 1936 O O . CYS B 1 130 ? 4.973 15.539 6.027 1 98.94 130 CYS B O 1
ATOM 1938 N N . PHE B 1 131 ? 4.449 17.375 7.223 1 98.94 131 PHE B N 1
ATOM 1939 C CA . PHE B 1 131 ? 4.582 18.266 6.074 1 98.94 131 PHE B CA 1
ATOM 1940 C C . PHE B 1 131 ? 5.973 18.141 5.457 1 98.94 131 PHE B C 1
ATOM 1942 O O . PHE B 1 131 ? 6.102 17.922 4.254 1 98.94 131 PHE B O 1
ATOM 1949 N N . GLU B 1 132 ? 6.969 18.172 6.188 1 98.88 132 GLU B N 1
ATOM 1950 C CA . GLU B 1 132 ? 8.352 18.141 5.715 1 98.88 132 GLU B CA 1
ATOM 1951 C C . GLU B 1 132 ? 8.719 16.766 5.168 1 98.88 132 GLU B C 1
ATOM 1953 O O . GLU B 1 132 ? 9.398 16.656 4.148 1 98.88 132 GLU B O 1
ATOM 1958 N N . ALA B 1 133 ? 8.281 15.75 5.867 1 98.94 133 ALA B N 1
ATOM 1959 C CA . ALA B 1 133 ? 8.555 14.391 5.406 1 98.94 133 ALA B CA 1
ATOM 1960 C C . ALA B 1 133 ? 7.895 14.125 4.055 1 98.94 133 ALA B C 1
ATOM 1962 O O . ALA B 1 133 ? 8.484 13.484 3.182 1 98.94 133 ALA B O 1
ATOM 1963 N N . CYS B 1 134 ? 6.711 14.656 3.895 1 98.94 134 CYS B N 1
ATOM 1964 C CA . CYS B 1 134 ? 5.992 14.469 2.641 1 98.94 134 CYS B CA 1
ATOM 1965 C C . CYS B 1 134 ? 6.695 15.18 1.492 1 98.94 134 CYS B C 1
ATOM 1967 O O . CYS B 1 134 ? 6.762 14.656 0.378 1 98.94 134 CYS B O 1
ATOM 1969 N N . LYS B 1 135 ? 7.137 16.328 1.77 1 98.88 135 LYS B N 1
ATOM 1970 C CA . LYS B 1 135 ? 7.863 17.062 0.735 1 98.88 135 LYS B CA 1
ATOM 1971 C C . LYS B 1 135 ? 9.086 16.281 0.262 1 98.88 135 LYS B C 1
ATOM 1973 O O . LYS B 1 135 ? 9.32 16.156 -0.941 1 98.88 135 LYS B O 1
ATOM 1978 N N . GLU B 1 136 ? 9.82 15.797 1.167 1 98.81 136 GLU B N 1
ATOM 1979 C CA . GLU B 1 136 ? 11 15 0.827 1 98.81 136 GLU B CA 1
ATOM 1980 C C . GLU B 1 136 ? 10.617 13.719 0.096 1 98.81 136 GLU B C 1
ATOM 1982 O O . GLU B 1 136 ? 11.258 13.344 -0.884 1 98.81 136 GLU B O 1
ATOM 1987 N N . CYS B 1 137 ? 9.625 13.094 0.581 1 98.88 137 CYS B N 1
ATOM 1988 C CA . CYS B 1 137 ? 9.195 11.844 -0.034 1 98.88 137 CYS B CA 1
ATOM 1989 C C . CYS B 1 137 ? 8.711 12.078 -1.461 1 98.88 137 CYS B C 1
ATOM 1991 O O . CYS B 1 137 ? 9.016 11.289 -2.359 1 98.88 137 CYS B O 1
ATOM 1993 N N . ALA B 1 138 ? 7.969 13.133 -1.631 1 98.94 138 ALA B N 1
ATOM 1994 C CA . ALA B 1 138 ? 7.516 13.461 -2.98 1 98.94 138 ALA B CA 1
ATOM 1995 C C . ALA B 1 138 ? 8.703 13.688 -3.916 1 98.94 138 ALA B C 1
ATOM 1997 O O . ALA B 1 138 ? 8.68 13.25 -5.07 1 98.94 138 ALA B O 1
ATOM 1998 N N . GLU B 1 139 ? 9.656 14.312 -3.422 1 98.69 139 GLU B N 1
ATOM 1999 C CA . GLU B 1 139 ? 10.859 14.562 -4.219 1 98.69 139 GLU B CA 1
ATOM 2000 C C . GLU B 1 139 ? 11.531 13.258 -4.617 1 98.69 139 GLU B C 1
ATOM 2002 O O . GLU B 1 139 ? 11.867 13.055 -5.785 1 98.69 139 GLU B O 1
ATOM 2007 N N . GLN B 1 140 ? 11.703 12.383 -3.688 1 98.75 140 GLN B N 1
ATOM 2008 C CA . GLN B 1 140 ? 12.359 11.109 -3.971 1 98.75 140 GLN B CA 1
ATOM 2009 C C . GLN B 1 140 ? 11.516 10.25 -4.91 1 98.75 140 GLN B C 1
ATOM 2011 O O . GLN B 1 140 ? 12.047 9.547 -5.762 1 98.75 140 GLN B O 1
ATOM 2016 N N . CYS B 1 141 ? 10.211 10.32 -4.73 1 98.75 141 CYS B N 1
ATOM 2017 C CA . CYS B 1 141 ? 9.328 9.633 -5.664 1 98.75 141 CYS B CA 1
ATOM 2018 C C . CYS B 1 141 ? 9.516 10.164 -7.082 1 98.75 141 CYS B C 1
ATOM 2020 O O . CYS B 1 141 ? 9.5 9.391 -8.047 1 98.75 141 CYS B O 1
ATOM 2022 N N . GLY B 1 142 ? 9.625 11.414 -7.16 1 98.19 142 GLY B N 1
ATOM 2023 C CA . GLY B 1 142 ? 9.812 12.039 -8.461 1 98.19 142 GLY B CA 1
ATOM 2024 C C . GLY B 1 142 ? 11.055 11.547 -9.188 1 98.19 142 GLY B C 1
ATOM 2025 O O . GLY B 1 142 ? 11.062 11.453 -10.414 1 98.19 142 GLY B O 1
ATOM 2026 N N . LYS B 1 143 ? 12.07 11.117 -8.523 1 97.19 143 LYS B N 1
ATOM 2027 C CA . LYS B 1 143 ? 13.328 10.648 -9.109 1 97.19 143 LYS B CA 1
ATOM 2028 C C . LYS B 1 143 ? 13.172 9.242 -9.672 1 97.19 143 LYS B C 1
ATOM 2030 O O . LYS B 1 143 ? 13.922 8.844 -10.57 1 97.19 143 LYS B O 1
ATOM 2035 N N . ILE B 1 144 ? 12.258 8.57 -9.078 1 94.62 144 ILE B N 1
ATOM 2036 C CA . ILE B 1 144 ? 12.031 7.195 -9.508 1 94.62 144 ILE B CA 1
ATOM 2037 C C . ILE B 1 144 ? 10.984 7.168 -10.617 1 94.62 144 ILE B C 1
ATOM 2039 O O . ILE B 1 144 ? 11.078 6.375 -11.555 1 94.62 144 ILE B O 1
ATOM 2043 N N . ALA B 1 145 ? 9.969 7.973 -10.547 1 87.19 145 ALA B N 1
ATOM 2044 C CA . ALA B 1 145 ? 8.844 7.992 -11.477 1 87.19 145 ALA B CA 1
ATOM 2045 C C . ALA B 1 145 ? 9.281 8.508 -12.844 1 87.19 145 ALA B C 1
ATOM 2047 O O . ALA B 1 145 ? 8.578 8.305 -13.844 1 87.19 145 ALA B O 1
ATOM 2048 N N . ALA B 1 146 ? 10.508 9.141 -13.008 1 69.5 146 ALA B N 1
ATOM 2049 C CA . ALA B 1 146 ? 11.008 9.711 -14.258 1 69.5 146 ALA B CA 1
ATOM 2050 C C . ALA B 1 146 ? 11.594 8.625 -15.156 1 69.5 146 ALA B C 1
ATOM 2052 O O . ALA B 1 146 ? 12.047 7.582 -14.672 1 69.5 146 ALA B O 1
#

Foldseek 3Di:
DDPDDDPPPPPPPPDDPPPPPPPPPPPPPCPPPPPDQPLVLLLVLLVLLLVLLVLLLVVLVVVVVVPPPLCVQLNVLSVVLNVLSVVLNVCSVVVHPCNLVSLQVSLVSLVSNLVSLVVCLVPDVSSVSNNVSSVSNSVSSVVSND/DDPPDDPPPDDPPPPDPPPPPPPPPPPPPCPPPPPDQPLVLLLVLLVLLLVLLVLLLVVLVVVVVVPPPLCVQLNVLSVVLNVLSVVLNVCSVVVHPCNLVSLQVSLVSLVSNLVSLVVCLVPDVSSVSNNVSSVSNSVSSVVSND

pLDDT: mean 83.52, std 25.83, range [23.36, 98.94]

Solvent-accessible surface area (backbone atoms only — not comparable to full-atom values): 15673 Å² total; per-residue (Å²): 132,95,77,81,81,86,78,84,77,79,80,80,80,78,80,81,80,80,77,77,72,78,73,73,76,72,74,67,71,74,72,62,75,75,74,83,62,95,36,50,69,40,35,52,27,25,50,47,26,43,56,29,30,53,50,25,35,53,49,27,53,52,42,41,75,72,65,43,70,85,33,52,63,34,32,52,31,30,56,53,25,43,33,37,32,52,25,41,29,53,28,38,74,63,66,40,92,59,34,36,66,48,23,46,54,30,22,50,33,20,50,52,23,23,60,41,18,54,82,37,31,90,81,32,71,44,28,30,48,24,23,54,27,19,52,52,26,23,53,42,20,53,69,52,44,101,136,81,74,82,74,74,88,78,82,80,83,80,79,82,80,82,80,78,77,77,72,76,74,72,75,70,74,68,71,74,72,63,75,76,73,84,62,94,36,50,68,42,35,51,27,25,49,46,26,45,55,28,30,53,52,25,35,52,50,29,53,53,43,40,76,72,66,43,69,84,34,53,61,34,33,52,30,30,56,53,23,43,34,38,32,52,25,42,29,53,27,36,75,62,67,40,90,59,33,36,66,48,21,46,54,30,20,50,32,19,52,52,23,23,60,42,18,53,81,36,31,90,80,33,69,43,28,31,48,25,23,54,29,18,52,51,25,24,53,43,21,51,68,51,44,103

Organism: Cardiobacterium hominis (strain ATCC 15826 / DSM 8339 / NCTC 10426 / 6573) (NCBI:txid638300)

Secondary structure (DSSP, 8-state):
-------------------------------------TTHHHHHHHHHHHHHHHHHHHHHHHHHHTT-GGGHHHHHHHHHHHHHHHHHHHHHHTT-TTHHHHHHHHHHHHHHHHHHHHTTTTT-HHHHHHHHHHHHHHHHHHHHH-/-------------------------------------TTHHHHHHHHHHHHHHHHHHHHHHHHHHTT-GGGHHHHHHHHHHHHHHHHHHHHHHTT-TTHHHHHHHHHHHHHHHHHHHHTTTTT-HHHHHHHHHHHHHHHHHHHHH-

InterPro domains:
  IPR005560 Uncharacterized cysteine-rich protein YhjQ/Copper storage protein-like [PF03860] (39-145)
  IPR005560 Uncharacterized cysteine-rich protein YhjQ/Copper storage protein-like [PTHR37310] (32-146)
  IPR006311 Twin-arginine translocation pathway, signal sequence [PS51318] (1-36)
  IPR030913 Copper storage protein 1 family [TIGR04401] (1-144)

Radius of gyration: 34.72 Å; Cα contacts (8 Å, |Δi|>4): 340; chains: 2; bounding box: 114×70×96 Å

Sequence (292 aa):
MDRRSFLSGAAAASLAFAATASAEEHHHHAHGAAAANPNDALIKATAACLSAGRACLAHCIRLLSEGDKSMADCAKAVNQMLALCDATNSLAAQNASLLAAVAKQCAEACKQCADACKAHAEHHAECKACFEACKECAEQCGKIAAMDRRSFLSGAAAASLAFAATASAEEHHHHAHGAAAANPNDALIKATAACLSAGRACLAHCIRLLSEGDKSMADCAKAVNQMLALCDATNSLAAQNASLLAAVAKQCAEACKQCADACKAHAEHHAECKACFEACKECAEQCGKIAA